Protein AF-Q6BJP0-F1 (afdb_monomer_lite)

Secondary structure (DSSP, 8-state):
--BTTB--HHHHHHHHHHHHHHHHHH-EEPP---SSS----EEEEEEEEEEEE--SSTT--EEEEEEEEEEE-TT-S-EEEEEEEEEEETTTTEEEEEEEEEEE----TTS---GGGEEEE-SHHHHHHHHHHHHT--TTSPPSSPPEEE--TT--SS--EEE--GGGHHHHHHHHHHHTT-S-TTS-HHHHHHHHHHHHHHHHSHHHHSTTEE-PPP---

Structure (mmCIF, N/CA/C/O backbone):
data_AF-Q6BJP0-F1
#
_entry.id   AF-Q6BJP0-F1
#
loop_
_atom_site.group_PDB
_atom_site.id
_atom_site.type_symbol
_atom_site.label_atom_id
_atom_site.label_alt_id
_atom_site.label_comp_id
_atom_site.label_asym_id
_atom_site.label_entity_id
_atom_site.label_seq_id
_atom_site.pdbx_PDB_ins_code
_atom_site.Cartn_x
_atom_site.Cartn_y
_atom_site.Cartn_z
_atom_site.occupancy
_atom_site.B_iso_or_equiv
_atom_site.auth_seq_id
_atom_site.auth_comp_id
_atom_site.auth_asym_id
_atom_site.auth_atom_id
_atom_site.pdbx_PDB_model_num
ATOM 1 N N . MET A 1 1 ? -9.049 -0.860 21.371 1.00 74.81 1 MET A N 1
ATOM 2 C CA . MET A 1 1 ? -8.438 -2.212 21.423 1.00 74.81 1 MET A CA 1
ATOM 3 C C . MET A 1 1 ? -8.846 -2.977 20.174 1.00 74.81 1 MET A C 1
ATOM 5 O O . MET A 1 1 ? -10.027 -2.928 19.834 1.00 74.81 1 MET A O 1
ATOM 9 N N . ILE A 1 2 ? -7.896 -3.596 19.471 1.00 80.62 2 ILE A N 1
ATOM 10 C CA . ILE A 1 2 ? -8.154 -4.284 18.193 1.00 80.62 2 ILE A CA 1
ATOM 11 C C . ILE A 1 2 ? -8.872 -5.610 18.466 1.00 80.62 2 ILE A C 1
ATOM 13 O O . ILE A 1 2 ? -8.434 -6.380 19.317 1.00 80.62 2 ILE A O 1
ATOM 17 N N . LYS A 1 3 ? -9.994 -5.857 17.784 1.00 79.19 3 LYS A N 1
ATOM 18 C CA . LYS A 1 3 ? -10.785 -7.092 17.913 1.00 79.19 3 LYS A CA 1
ATOM 19 C C . LYS A 1 3 ? -10.951 -7.734 16.545 1.00 79.19 3 LYS A C 1
ATOM 21 O O . LYS A 1 3 ? -11.222 -7.031 15.576 1.00 79.19 3 LYS A O 1
ATOM 26 N N . ASP A 1 4 ? -10.780 -9.052 16.476 1.00 82.75 4 ASP A N 1
ATOM 27 C CA . ASP A 1 4 ? -10.971 -9.860 15.263 1.00 82.75 4 ASP A CA 1
ATOM 28 C C . ASP A 1 4 ? -10.157 -9.384 14.043 1.00 82.75 4 ASP A C 1
ATOM 30 O O . ASP A 1 4 ? -10.620 -9.492 12.911 1.00 82.75 4 ASP A O 1
ATOM 34 N N . GLY A 1 5 ? -8.968 -8.807 14.262 1.00 83.75 5 GLY A N 1
ATOM 35 C CA . GLY A 1 5 ? -8.138 -8.241 13.188 1.00 83.75 5 GLY A CA 1
ATOM 36 C C . GLY A 1 5 ? -8.686 -6.945 12.570 1.00 83.75 5 GLY A C 1
ATOM 37 O O . GLY A 1 5 ? -8.227 -6.535 11.505 1.00 83.75 5 GLY A O 1
ATOM 38 N N . LYS A 1 6 ? -9.664 -6.292 13.211 1.00 90.56 6 LYS A N 1
ATOM 39 C CA . LYS A 1 6 ? -10.306 -5.064 12.718 1.00 90.56 6 LYS A CA 1
ATOM 40 C C . LYS A 1 6 ? -9.843 -3.839 13.487 1.00 90.56 6 LYS A C 1
ATOM 42 O O . LYS A 1 6 ? -9.939 -3.791 14.716 1.00 90.56 6 LYS A O 1
ATOM 47 N N . ILE A 1 7 ? -9.473 -2.801 12.751 1.00 93.94 7 ILE A N 1
ATOM 48 C CA . ILE A 1 7 ? -9.475 -1.427 13.258 1.00 93.94 7 ILE A CA 1
ATOM 49 C C . ILE A 1 7 ? -10.672 -0.696 12.659 1.00 93.94 7 ILE A C 1
ATOM 51 O O . ILE A 1 7 ? -11.177 -1.101 11.626 1.00 93.94 7 ILE A O 1
ATOM 55 N N . SER A 1 8 ? -11.154 0.359 13.306 1.00 93.88 8 SER A N 1
ATOM 56 C CA . SER A 1 8 ? -12.162 1.256 12.725 1.00 93.88 8 SER A CA 1
ATOM 57 C C . SER A 1 8 ? -11.507 2.381 11.919 1.00 93.88 8 SER A C 1
ATOM 59 O O . SER A 1 8 ? -10.369 2.754 12.200 1.00 93.88 8 SER A O 1
ATOM 61 N N . ASN A 1 9 ? -12.254 3.023 11.012 1.00 93.88 9 ASN A N 1
ATOM 62 C CA . ASN A 1 9 ? -11.801 4.248 10.332 1.00 93.88 9 ASN A CA 1
ATOM 63 C C . ASN A 1 9 ? -11.388 5.345 11.331 1.00 93.88 9 ASN A C 1
ATOM 65 O O . ASN A 1 9 ? -10.448 6.093 11.090 1.00 93.88 9 ASN A O 1
ATOM 69 N N . TYR A 1 10 ? -12.068 5.432 12.480 1.00 93.88 10 TYR A N 1
ATOM 70 C CA . TYR A 1 10 ? -11.683 6.355 13.548 1.00 93.88 10 TYR A CA 1
ATOM 71 C C . TYR A 1 10 ? -10.295 6.024 14.105 1.00 93.88 10 TYR A C 1
ATOM 73 O O . TYR A 1 10 ? -9.455 6.912 14.205 1.00 93.88 10 TYR A O 1
ATOM 81 N N . GLN A 1 11 ? -10.038 4.753 14.431 1.00 95.19 11 GLN A N 1
ATOM 82 C CA . GLN A 1 11 ? -8.729 4.309 14.916 1.00 95.19 11 GLN A CA 1
ATOM 83 C C . GLN A 1 11 ? -7.638 4.496 13.860 1.00 95.19 11 GLN A C 1
ATOM 85 O O . GLN A 1 11 ? -6.560 4.964 14.204 1.00 95.19 11 GLN A O 1
ATOM 90 N N . PHE A 1 12 ? -7.928 4.189 12.592 1.00 96.56 12 PHE A N 1
ATOM 91 C CA . PHE A 1 12 ? -7.023 4.462 11.478 1.00 96.56 12 PHE A CA 1
ATOM 92 C C . PHE A 1 12 ? -6.677 5.952 11.420 1.00 96.56 12 PHE A C 1
ATOM 94 O O . PHE A 1 12 ? -5.527 6.318 11.614 1.00 96.56 12 PHE A O 1
ATOM 101 N N . ASN A 1 13 ? -7.675 6.824 11.259 1.00 95.44 13 ASN A N 1
ATOM 102 C CA . ASN A 1 13 ? -7.470 8.270 11.141 1.00 95.44 13 ASN A CA 1
ATOM 103 C C . ASN A 1 13 ? -6.748 8.884 12.342 1.00 95.44 13 ASN A C 1
ATOM 105 O O . ASN A 1 13 ? -6.002 9.845 12.177 1.00 95.44 13 ASN A O 1
ATOM 109 N N . LYS A 1 14 ? -7.014 8.366 13.544 1.00 95.88 14 LYS A N 1
ATOM 110 C CA . LYS A 1 14 ? -6.426 8.863 14.786 1.00 95.88 14 LYS A CA 1
ATOM 111 C C . LYS A 1 14 ? -4.933 8.564 14.887 1.00 95.88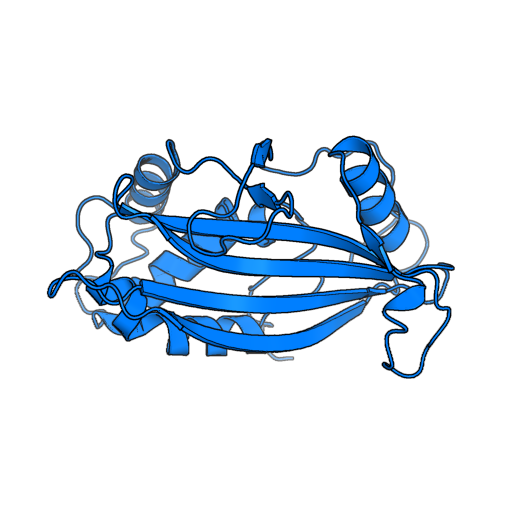 14 LYS A C 1
ATOM 113 O O . LYS A 1 14 ? -4.238 9.384 15.465 1.00 95.88 14 LYS A O 1
ATOM 118 N N . HIS A 1 15 ? -4.485 7.424 14.354 1.00 97.44 15 HIS A N 1
ATOM 119 C CA . HIS A 1 15 ? -3.123 6.907 14.557 1.00 97.44 15 HIS A CA 1
ATOM 120 C C . HIS A 1 15 ? -2.302 6.791 13.256 1.00 97.44 15 HIS A C 1
ATOM 122 O O . HIS A 1 15 ? -1.237 6.170 13.230 1.00 97.44 15 HIS A O 1
ATOM 128 N N . ILE A 1 16 ? -2.823 7.312 12.137 1.00 97.56 16 ILE A N 1
ATOM 129 C CA . ILE A 1 16 ? -2.169 7.207 10.824 1.00 97.56 16 ILE A CA 1
ATOM 130 C C . ILE A 1 16 ? -0.923 8.090 10.723 1.00 97.56 16 ILE A C 1
ATOM 132 O O . ILE A 1 16 ? -0.007 7.751 9.979 1.00 97.56 16 ILE A O 1
ATOM 136 N N . ASP A 1 17 ? -0.866 9.189 11.479 1.00 98.06 17 ASP A N 1
ATOM 137 C CA . ASP A 1 17 ? 0.276 10.106 11.460 1.00 98.06 17 ASP A CA 1
ATOM 138 C C . ASP A 1 17 ? 1.500 9.441 12.092 1.00 98.06 17 ASP A C 1
ATOM 140 O O . ASP A 1 17 ? 2.581 9.453 11.510 1.00 98.06 17 ASP A O 1
ATOM 144 N N . GLU A 1 18 ? 1.320 8.746 13.211 1.00 97.94 18 GLU A N 1
ATOM 145 C CA . GLU A 1 18 ? 2.395 8.029 13.895 1.00 97.94 18 GLU A CA 1
ATOM 146 C C . GLU A 1 18 ? 2.889 6.832 13.084 1.00 97.94 18 GLU A C 1
ATOM 148 O O . GLU A 1 18 ? 4.088 6.543 13.048 1.00 97.94 18 GLU A O 1
ATOM 153 N N . PHE A 1 19 ? 1.984 6.150 12.376 1.00 97.69 19 PHE A N 1
ATOM 154 C CA . PHE A 1 19 ? 2.399 5.140 11.410 1.00 97.69 19 PHE A CA 1
ATOM 155 C C . PHE A 1 19 ? 3.161 5.757 10.229 1.00 97.69 19 PHE A C 1
ATOM 157 O O . PHE A 1 19 ? 4.156 5.186 9.790 1.00 97.69 19 PHE A O 1
ATOM 164 N N . ASN A 1 20 ? 2.745 6.921 9.725 1.00 98.00 20 ASN A N 1
ATOM 165 C CA . ASN A 1 20 ? 3.442 7.604 8.637 1.00 98.00 20 ASN A CA 1
ATOM 166 C C . ASN A 1 20 ? 4.841 8.066 9.050 1.00 98.00 20 ASN A C 1
ATOM 168 O O . ASN A 1 20 ? 5.788 7.891 8.295 1.00 98.00 20 ASN A O 1
ATOM 172 N N . GLU A 1 21 ? 5.015 8.592 10.259 1.00 97.12 21 GLU A N 1
ATOM 173 C CA . GLU A 1 21 ? 6.344 8.921 10.781 1.00 97.12 21 GLU A CA 1
ATOM 174 C C . GLU A 1 21 ? 7.250 7.683 10.835 1.00 97.12 21 GLU A C 1
ATOM 176 O O . GLU A 1 21 ? 8.403 7.724 10.393 1.00 97.12 21 GLU A O 1
ATOM 181 N N . LEU A 1 22 ? 6.719 6.553 11.317 1.00 96.06 22 LEU A N 1
ATOM 182 C CA . LEU A 1 22 ? 7.434 5.278 11.324 1.00 96.06 22 LEU A CA 1
ATOM 183 C C . LEU A 1 22 ? 7.783 4.812 9.903 1.00 96.06 22 LEU A C 1
ATOM 185 O O . LEU A 1 22 ? 8.893 4.322 9.678 1.00 96.06 22 LEU A O 1
ATOM 189 N N . LEU A 1 23 ? 6.845 4.966 8.966 1.00 95.75 23 LEU A N 1
ATOM 190 C CA . LEU A 1 23 ? 7.004 4.635 7.557 1.00 95.75 23 LEU A CA 1
ATOM 191 C C . LEU A 1 23 ? 8.170 5.421 6.960 1.00 95.75 23 LEU A C 1
ATOM 193 O O . LEU A 1 23 ? 9.137 4.824 6.502 1.00 95.75 23 LEU A O 1
ATOM 197 N N . LEU A 1 24 ? 8.104 6.750 7.015 1.00 95.69 24 LEU A N 1
ATOM 198 C CA . LEU A 1 24 ? 9.100 7.639 6.419 1.00 95.69 24 LEU A CA 1
ATOM 199 C C . LEU A 1 24 ? 10.496 7.419 7.004 1.00 95.69 24 LEU A C 1
ATOM 201 O O . LEU A 1 24 ? 11.489 7.511 6.289 1.00 95.69 24 LEU A O 1
ATOM 205 N N . ARG A 1 25 ? 10.579 7.097 8.299 1.00 94.94 25 ARG A N 1
ATOM 206 C CA . ARG A 1 25 ? 11.854 6.851 8.976 1.00 94.94 25 ARG A CA 1
ATOM 207 C C . ARG A 1 25 ? 12.515 5.531 8.575 1.00 94.94 25 ARG A C 1
ATOM 209 O O . ARG A 1 25 ? 13.739 5.439 8.625 1.00 94.94 25 ARG A O 1
ATOM 216 N N . ASN A 1 26 ? 11.730 4.502 8.261 1.00 94.7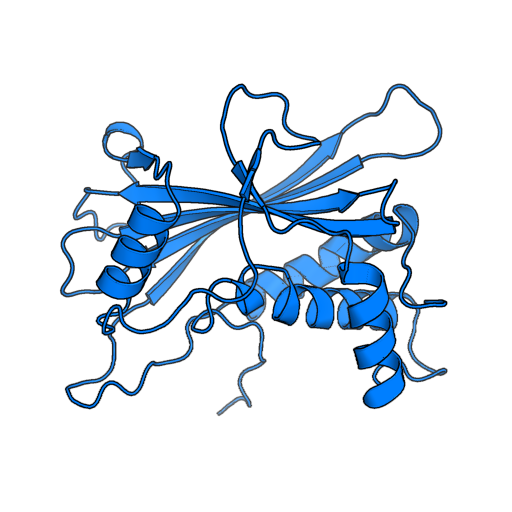5 26 ASN A N 1
ATOM 217 C CA . ASN A 1 26 ? 12.246 3.142 8.080 1.00 94.75 26 ASN A CA 1
ATOM 218 C C . ASN A 1 26 ? 12.137 2.611 6.649 1.00 94.75 26 ASN A C 1
ATOM 220 O O . ASN A 1 26 ? 12.706 1.555 6.370 1.00 94.75 26 ASN A O 1
ATOM 224 N N . LEU A 1 27 ? 11.421 3.306 5.760 1.00 94.31 27 LEU A N 1
ATOM 225 C CA . LEU A 1 27 ? 11.253 2.895 4.372 1.00 94.31 27 LEU A CA 1
ATOM 226 C C . LEU A 1 27 ? 12.596 2.903 3.645 1.00 94.31 27 LEU A C 1
ATOM 228 O O . LEU A 1 27 ? 13.251 3.936 3.529 1.00 94.31 27 LEU A O 1
ATOM 232 N N . ARG A 1 28 ? 13.004 1.734 3.155 1.00 92.06 28 ARG A N 1
ATOM 233 C CA . ARG A 1 28 ? 14.297 1.548 2.491 1.00 92.06 28 ARG A CA 1
ATOM 234 C C . ARG A 1 28 ? 14.289 0.374 1.527 1.00 92.06 28 ARG A C 1
ATOM 236 O O . ARG A 1 28 ? 13.432 -0.506 1.622 1.00 92.06 28 ARG A O 1
ATOM 243 N N . LEU A 1 29 ? 15.311 0.317 0.678 1.00 89.62 29 LEU A N 1
ATOM 244 C CA . LEU A 1 29 ? 15.649 -0.896 -0.058 1.00 89.62 29 LEU A CA 1
ATOM 245 C C . LEU A 1 29 ? 16.483 -1.845 0.806 1.00 89.62 29 LEU A C 1
ATOM 247 O O . LEU A 1 29 ? 17.414 -1.437 1.500 1.00 89.62 29 LEU A O 1
ATOM 251 N N . ILE A 1 30 ? 16.150 -3.130 0.752 1.00 85.06 30 ILE A N 1
ATOM 252 C CA . ILE A 1 30 ? 17.002 -4.212 1.228 1.00 85.06 30 ILE A CA 1
ATOM 253 C C . ILE A 1 30 ? 18.078 -4.430 0.160 1.00 85.06 30 ILE A C 1
ATOM 255 O O . ILE A 1 30 ? 17.728 -4.682 -0.999 1.00 85.06 30 ILE A O 1
ATOM 259 N N . PRO A 1 31 ? 19.372 -4.379 0.524 1.00 73.12 31 PRO A N 1
ATOM 260 C CA . PRO A 1 31 ? 20.448 -4.702 -0.397 1.00 73.12 31 PRO A CA 1
ATOM 261 C C . PRO A 1 31 ? 20.230 -6.099 -0.972 1.00 73.12 31 PRO A C 1
ATOM 263 O O . PRO A 1 31 ? 20.233 -7.096 -0.246 1.00 73.12 31 PRO A O 1
ATOM 266 N N . SER A 1 32 ? 20.027 -6.177 -2.284 1.00 65.81 32 SER A N 1
ATOM 267 C CA . SER A 1 32 ? 19.996 -7.464 -2.966 1.00 65.81 32 SER A CA 1
ATOM 268 C C . SER A 1 32 ? 21.439 -7.918 -3.152 1.00 65.81 32 SER A C 1
ATOM 270 O O . SER A 1 32 ? 22.208 -7.287 -3.880 1.00 65.81 32 SER A O 1
ATOM 272 N N . TYR A 1 33 ? 21.823 -9.004 -2.476 1.00 53.97 33 TYR A N 1
ATOM 273 C CA . TYR A 1 33 ? 23.094 -9.692 -2.708 1.00 53.97 33 TYR A CA 1
ATOM 274 C C . TYR A 1 33 ? 23.024 -10.418 -4.057 1.00 53.97 33 TYR A C 1
ATOM 276 O O . TYR A 1 33 ? 22.913 -11.643 -4.123 1.00 53.97 33 TYR A O 1
ATOM 284 N N . SER A 1 34 ? 23.032 -9.661 -5.155 1.00 51.78 34 SER A N 1
ATOM 285 C CA . SER A 1 34 ? 23.278 -10.247 -6.466 1.00 51.78 34 SER A CA 1
ATOM 286 C C . SER A 1 34 ? 24.687 -10.859 -6.454 1.00 51.78 34 SER A C 1
ATOM 288 O O . SER A 1 34 ? 25.605 -10.337 -5.815 1.00 51.78 34 SER A O 1
ATOM 290 N N . LYS A 1 35 ? 24.873 -11.988 -7.144 1.00 49.56 35 LYS A N 1
ATOM 291 C CA . LYS A 1 35 ? 26.153 -12.722 -7.190 1.00 49.56 35 LYS A CA 1
ATOM 292 C C . LYS A 1 35 ? 27.295 -11.929 -7.850 1.00 49.56 35 LYS A C 1
ATOM 294 O O . LYS A 1 35 ? 28.428 -12.402 -7.853 1.00 49.56 35 LYS A O 1
ATOM 299 N N . SER A 1 36 ? 27.024 -10.748 -8.402 1.00 50.66 36 SER A N 1
ATOM 300 C CA . SER A 1 36 ? 27.968 -9.951 -9.183 1.00 50.66 36 SER A CA 1
ATOM 301 C C . SER A 1 36 ? 27.856 -8.469 -8.821 1.00 50.66 36 SER A C 1
ATOM 303 O O . SER A 1 36 ? 27.243 -7.694 -9.546 1.00 50.66 36 SER A O 1
ATOM 305 N N . GLY A 1 37 ? 28.454 -8.077 -7.695 1.00 52.53 37 GLY A N 1
ATOM 306 C CA . GLY A 1 37 ? 28.469 -6.685 -7.237 1.00 52.53 37 GLY A CA 1
ATOM 307 C C . GLY A 1 37 ? 27.163 -6.281 -6.549 1.00 52.53 37 GLY A C 1
ATOM 308 O O . GLY A 1 37 ? 26.068 -6.641 -6.982 1.00 52.53 37 GLY A O 1
ATOM 309 N N . GLY A 1 38 ? 27.283 -5.578 -5.421 1.00 57.94 38 GLY A N 1
ATOM 310 C CA . GLY A 1 38 ? 26.123 -5.081 -4.686 1.00 57.94 38 GLY A CA 1
ATOM 311 C C . GLY A 1 38 ? 25.260 -4.193 -5.580 1.00 57.94 38 GLY A C 1
ATOM 312 O O . GLY A 1 38 ? 25.794 -3.352 -6.299 1.00 57.94 38 GLY A O 1
ATOM 313 N N . SER A 1 39 ? 23.943 -4.401 -5.532 1.00 67.19 39 SER A N 1
ATOM 314 C CA . SER A 1 39 ? 22.972 -3.491 -6.141 1.00 67.19 39 SER A CA 1
ATOM 315 C C . SER A 1 39 ? 23.202 -2.086 -5.584 1.00 67.19 39 SER A C 1
ATOM 317 O O . SER A 1 39 ? 23.088 -1.876 -4.378 1.00 67.19 39 SER A O 1
ATOM 319 N N . ASP A 1 40 ? 23.498 -1.139 -6.466 1.00 80.94 40 ASP A N 1
ATOM 320 C CA . ASP A 1 40 ? 23.626 0.291 -6.181 1.00 80.94 40 ASP A CA 1
ATOM 321 C C . ASP A 1 40 ? 22.272 1.014 -6.202 1.00 80.94 40 ASP A C 1
ATOM 323 O O . ASP A 1 40 ? 22.216 2.245 -6.227 1.00 80.94 40 ASP A O 1
ATOM 327 N N . ALA A 1 41 ? 21.183 0.242 -6.219 1.00 85.81 41 ALA A N 1
ATOM 328 C CA . ALA A 1 41 ? 19.844 0.780 -6.185 1.00 85.81 41 ALA A CA 1
ATOM 329 C C . ALA A 1 41 ? 19.580 1.543 -4.879 1.00 85.81 41 ALA A C 1
ATOM 331 O O . ALA A 1 41 ? 19.836 1.042 -3.781 1.00 85.81 41 ALA A O 1
ATOM 332 N N . ASN A 1 42 ? 19.008 2.733 -5.019 1.00 88.94 42 ASN A N 1
ATOM 333 C CA . ASN A 1 42 ? 18.609 3.624 -3.942 1.00 88.94 42 ASN A CA 1
ATOM 334 C C . ASN A 1 42 ? 17.098 3.864 -3.976 1.00 88.94 42 ASN A C 1
ATOM 336 O O . ASN A 1 42 ? 16.450 3.750 -5.020 1.00 88.94 42 ASN A O 1
ATOM 340 N N . LEU A 1 43 ? 16.545 4.184 -2.806 1.00 92.00 43 LEU A N 1
ATOM 341 C CA . LEU A 1 43 ? 15.158 4.597 -2.634 1.00 92.00 43 LEU A CA 1
ATOM 342 C C . LEU A 1 43 ? 15.143 5.960 -1.973 1.00 92.00 43 LEU A C 1
ATOM 344 O O . LEU A 1 43 ? 15.596 6.102 -0.839 1.00 92.00 43 LEU A O 1
ATOM 348 N N . ASP A 1 44 ? 14.554 6.918 -2.677 1.00 92.25 44 ASP A N 1
ATOM 349 C CA . ASP A 1 44 ? 14.370 8.279 -2.202 1.00 92.25 44 ASP A CA 1
ATOM 350 C C . ASP A 1 44 ? 12.884 8.565 -2.006 1.00 92.25 44 ASP A C 1
ATOM 352 O O . ASP A 1 44 ? 12.048 8.234 -2.852 1.00 92.25 44 ASP A O 1
ATOM 356 N N . ILE A 1 45 ? 12.540 9.207 -0.891 1.00 94.62 45 ILE A N 1
ATOM 357 C CA . ILE A 1 45 ? 11.196 9.739 -0.665 1.00 94.62 45 ILE A CA 1
ATOM 358 C C . ILE A 1 45 ? 11.169 11.158 -1.223 1.00 94.62 45 ILE A C 1
ATOM 360 O O . ILE A 1 45 ? 11.826 12.052 -0.697 1.00 94.62 45 ILE A O 1
ATOM 364 N N . ILE A 1 46 ? 10.402 11.360 -2.290 1.00 93.94 46 ILE A N 1
ATOM 365 C CA . ILE A 1 46 ? 10.344 12.632 -3.017 1.00 93.94 46 ILE A CA 1
ATOM 366 C C . ILE A 1 46 ? 9.308 13.565 -2.399 1.00 93.94 46 ILE A C 1
ATOM 368 O O . ILE A 1 46 ? 9.536 14.762 -2.246 1.00 93.94 46 ILE A O 1
ATOM 372 N N . ASN A 1 47 ? 8.140 13.017 -2.068 1.00 95.31 47 ASN A N 1
ATOM 373 C CA . ASN A 1 47 ? 7.038 13.777 -1.500 1.00 95.31 47 ASN A CA 1
ATOM 374 C C . ASN A 1 47 ? 6.215 12.887 -0.567 1.00 95.31 47 ASN A C 1
ATOM 376 O O . ASN A 1 47 ? 6.055 11.693 -0.816 1.00 95.31 47 ASN A O 1
ATOM 380 N N . ASN A 1 48 ? 5.655 13.481 0.478 1.00 97.62 48 ASN A N 1
ATOM 381 C CA . ASN A 1 48 ? 4.684 12.855 1.359 1.00 97.62 48 ASN A CA 1
ATOM 382 C C . ASN A 1 48 ? 3.708 13.925 1.844 1.00 97.62 48 ASN A C 1
ATOM 384 O O . ASN A 1 48 ? 4.123 14.970 2.343 1.00 97.62 48 ASN A O 1
ATOM 388 N N . TYR A 1 49 ? 2.413 13.665 1.707 1.00 97.81 49 TYR A N 1
ATOM 389 C CA . TYR A 1 49 ? 1.397 14.532 2.282 1.00 97.81 49 TYR A CA 1
ATOM 390 C C . TYR A 1 49 ? 0.175 13.747 2.741 1.00 97.81 49 TYR A C 1
ATOM 392 O O . TYR A 1 49 ? -0.178 12.698 2.200 1.00 97.81 49 TYR A O 1
ATOM 400 N N . LYS A 1 50 ? -0.513 14.314 3.728 1.00 97.62 50 LYS A N 1
ATOM 401 C CA . LYS A 1 50 ? -1.813 13.858 4.210 1.00 97.62 50 LYS A CA 1
ATOM 402 C C . LYS A 1 50 ? -2.905 14.723 3.603 1.00 97.62 50 LYS A C 1
ATOM 404 O O . LYS A 1 50 ? -2.795 15.949 3.594 1.00 97.62 50 LYS A O 1
ATOM 409 N N . LYS A 1 51 ? -3.981 14.098 3.134 1.00 96.50 51 LYS A N 1
ATOM 410 C CA . LYS A 1 51 ? -5.189 14.801 2.712 1.00 96.50 51 LYS A CA 1
ATOM 411 C C . LYS A 1 51 ? -6.399 14.275 3.452 1.00 96.50 51 LYS A C 1
ATOM 413 O O . LYS A 1 51 ? -6.637 13.074 3.556 1.00 96.50 51 LYS A O 1
ATOM 418 N N . GLU A 1 52 ? -7.186 15.225 3.918 1.00 94.56 52 GLU A N 1
ATOM 419 C CA . GLU A 1 52 ? -8.446 14.990 4.590 1.00 94.56 52 GLU A CA 1
ATOM 420 C C . GLU A 1 52 ? -9.585 15.388 3.655 1.00 94.56 52 GLU A C 1
ATOM 422 O O . GLU A 1 52 ? -9.592 16.473 3.073 1.00 94.56 52 GLU A O 1
ATOM 427 N N . LEU A 1 53 ? -10.541 14.486 3.487 1.00 91.69 53 LEU A N 1
ATOM 428 C CA . LEU A 1 53 ? -11.706 14.667 2.642 1.00 91.69 53 LEU A CA 1
ATOM 429 C C . LEU A 1 53 ? -12.916 14.909 3.539 1.00 91.69 53 LEU A C 1
ATOM 431 O O . LEU A 1 53 ? -13.297 14.064 4.359 1.00 91.69 53 LEU A O 1
ATOM 435 N N . ASN A 1 54 ? -13.525 16.079 3.367 1.00 80.00 54 ASN A N 1
ATOM 436 C CA . ASN A 1 54 ? -14.778 16.411 4.023 1.00 80.00 54 ASN A CA 1
ATOM 437 C C . ASN A 1 54 ? -15.900 15.630 3.341 1.00 80.00 54 ASN A C 1
ATOM 439 O O . ASN A 1 54 ? -16.363 15.981 2.259 1.00 80.00 54 ASN A O 1
ATOM 443 N N . SER A 1 55 ? -16.312 14.542 3.982 1.00 66.00 55 SER A N 1
ATOM 444 C CA . SER A 1 55 ? -17.541 13.846 3.630 1.00 66.00 55 SER A CA 1
ATOM 445 C C . SER A 1 55 ? -18.742 14.705 4.040 1.00 66.00 55 SER A C 1
ATOM 447 O O . SER A 1 55 ? -18.818 15.164 5.179 1.00 66.00 55 SER A O 1
ATOM 449 N N . ASN A 1 56 ? -19.714 14.877 3.139 1.00 60.59 56 ASN A N 1
ATOM 450 C CA . ASN A 1 56 ? -21.000 15.514 3.455 1.00 60.59 56 ASN A CA 1
ATOM 451 C C . ASN A 1 56 ? -21.837 14.701 4.463 1.00 60.59 56 ASN A C 1
ATOM 453 O O . ASN A 1 56 ? -22.862 15.180 4.948 1.00 60.59 56 ASN A O 1
ATOM 457 N N . THR A 1 57 ? -21.426 13.474 4.796 1.00 57.72 57 THR A N 1
ATOM 458 C CA . THR A 1 57 ? -22.053 12.690 5.859 1.00 57.72 57 THR A CA 1
ATOM 459 C C . THR A 1 57 ? -21.317 12.922 7.178 1.00 57.72 57 THR A C 1
ATOM 461 O O . THR A 1 57 ? -20.106 12.741 7.282 1.00 57.72 57 THR A O 1
ATOM 464 N N . LYS A 1 58 ? -22.074 13.312 8.214 1.00 55.19 58 LYS A N 1
ATOM 465 C CA . LYS A 1 58 ? -21.588 13.700 9.554 1.00 55.19 58 LYS A CA 1
ATOM 466 C C . LYS A 1 58 ? -20.685 12.674 10.266 1.00 55.19 58 LYS A C 1
ATOM 468 O O . LYS A 1 58 ? -20.125 13.016 11.301 1.00 55.19 58 LYS A O 1
ATOM 473 N N . ASN A 1 59 ? -20.539 11.448 9.756 1.00 55.03 59 ASN A N 1
ATOM 474 C CA . ASN A 1 59 ? -20.068 10.319 10.562 1.00 55.03 59 ASN A CA 1
ATOM 475 C C . ASN A 1 59 ? -18.747 9.665 10.141 1.00 55.03 59 ASN A C 1
ATOM 477 O O . ASN A 1 59 ? -18.304 8.764 10.848 1.00 55.03 59 ASN A O 1
ATOM 481 N N . SER A 1 60 ? -18.048 10.121 9.099 1.00 69.94 60 SER A N 1
ATOM 482 C CA . SER A 1 60 ? -16.662 9.670 8.905 1.00 69.94 60 SER A CA 1
ATOM 483 C C . SER A 1 60 ? -15.868 10.572 7.970 1.00 69.94 60 SER A C 1
ATOM 485 O O . SER A 1 60 ? -15.938 10.477 6.748 1.00 69.94 60 SER A O 1
ATOM 487 N N . LYS A 1 61 ? -15.030 11.423 8.568 1.00 88.75 61 LYS A N 1
ATOM 488 C CA . LYS A 1 61 ? -13.915 12.058 7.863 1.00 88.75 61 LYS A CA 1
ATOM 489 C C . LYS A 1 61 ? -13.088 10.965 7.178 1.00 88.75 61 LYS A C 1
ATOM 491 O O . LYS A 1 61 ? -12.748 9.958 7.811 1.00 88.75 61 LYS A O 1
ATOM 496 N N . LYS A 1 62 ? -12.804 11.138 5.891 1.00 92.44 62 LYS A N 1
ATOM 497 C CA . LYS A 1 62 ? -11.932 10.235 5.138 1.00 92.44 62 LYS A CA 1
ATOM 498 C C . LYS A 1 62 ? -10.553 10.858 5.035 1.00 92.44 62 LYS A C 1
ATOM 500 O O . LYS A 1 62 ? -10.439 12.057 4.807 1.00 92.44 62 LYS A O 1
ATOM 505 N N . THR A 1 63 ? -9.524 10.045 5.203 1.00 95.06 63 THR A N 1
ATOM 506 C CA . THR A 1 63 ? -8.133 10.489 5.145 1.00 95.06 63 THR A CA 1
ATOM 507 C C . THR A 1 63 ? -7.373 9.562 4.224 1.00 95.06 63 THR A C 1
ATOM 509 O O . THR A 1 63 ? -7.590 8.349 4.251 1.00 95.06 63 THR A O 1
ATOM 512 N N . TYR A 1 64 ? -6.464 10.129 3.443 1.00 97.19 64 TYR A N 1
ATOM 513 C CA . TYR A 1 64 ? -5.405 9.355 2.826 1.00 97.19 64 TYR A CA 1
ATOM 514 C C . TYR A 1 64 ? -4.058 10.040 3.007 1.00 97.19 64 TYR A C 1
ATOM 516 O O . TYR A 1 64 ? -3.968 11.265 3.114 1.00 97.19 64 TYR A O 1
ATOM 524 N N . ILE A 1 65 ? -3.012 9.231 3.019 1.00 98.25 65 ILE A N 1
ATOM 525 C CA . ILE A 1 65 ? -1.634 9.684 2.860 1.00 98.25 65 ILE A CA 1
ATOM 526 C C . ILE A 1 65 ? -1.214 9.340 1.449 1.00 98.25 65 ILE A C 1
ATOM 528 O O . ILE A 1 65 ? -1.499 8.231 1.014 1.00 98.25 65 ILE A O 1
ATOM 532 N N . LEU A 1 66 ? -0.570 10.265 0.745 1.00 97.81 66 LEU A N 1
ATOM 533 C CA . LEU A 1 66 ? 0.096 9.988 -0.520 1.00 97.81 66 LEU A CA 1
ATOM 534 C C . LEU A 1 66 ? 1.592 10.186 -0.344 1.00 97.81 66 LEU A C 1
ATOM 536 O O . LEU A 1 66 ? 2.035 11.237 0.119 1.00 97.81 66 LEU A O 1
ATOM 540 N N . THR A 1 67 ? 2.352 9.187 -0.769 1.00 98.06 67 THR A N 1
ATOM 541 C CA . THR A 1 67 ? 3.809 9.223 -0.792 1.00 98.06 67 THR A CA 1
ATOM 542 C C . THR A 1 67 ? 4.288 8.930 -2.203 1.00 98.06 67 THR A C 1
ATOM 544 O O . THR A 1 67 ? 3.849 7.958 -2.817 1.00 98.06 67 THR A O 1
ATOM 547 N N . ARG A 1 68 ? 5.207 9.757 -2.701 1.00 96.69 68 ARG A N 1
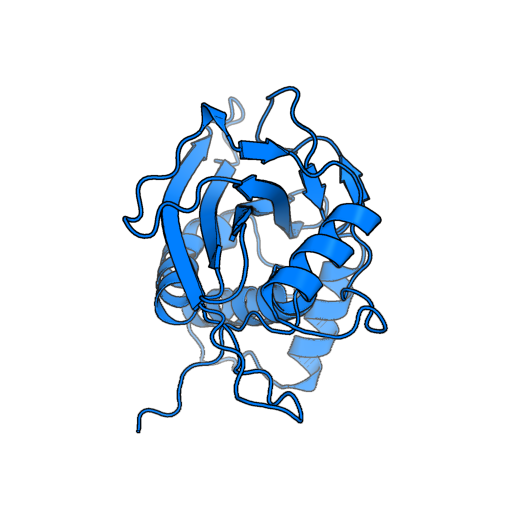ATOM 548 C CA . ARG A 1 68 ? 5.967 9.494 -3.922 1.00 96.69 68 ARG A CA 1
ATOM 549 C C . ARG A 1 68 ? 7.363 9.041 -3.539 1.00 96.69 68 ARG A C 1
ATOM 551 O O . ARG A 1 68 ? 8.076 9.772 -2.849 1.00 96.69 68 ARG A O 1
ATOM 558 N N . ILE A 1 69 ? 7.757 7.873 -4.027 1.00 95.19 69 ILE A N 1
ATOM 559 C CA . ILE A 1 69 ? 9.129 7.375 -3.932 1.00 95.19 69 ILE A CA 1
ATOM 560 C C . ILE A 1 69 ? 9.758 7.255 -5.315 1.00 95.19 69 ILE A C 1
ATOM 562 O O . ILE A 1 69 ? 9.059 7.087 -6.313 1.00 95.19 69 ILE A O 1
ATOM 566 N N . CYS A 1 70 ? 11.081 7.327 -5.352 1.00 92.75 70 CYS A N 1
ATOM 567 C CA . CYS A 1 70 ? 11.900 7.096 -6.528 1.00 92.75 70 CYS A CA 1
ATOM 568 C C . CYS A 1 70 ? 12.836 5.925 -6.245 1.00 92.75 70 CYS A C 1
ATOM 570 O O . CYS A 1 70 ? 13.580 5.955 -5.267 1.00 92.75 70 CYS A O 1
ATOM 572 N N . LEU A 1 71 ? 12.791 4.903 -7.095 1.00 91.56 71 LEU A N 1
ATOM 573 C CA . LEU A 1 71 ? 13.781 3.836 -7.125 1.00 91.56 71 LEU A CA 1
ATOM 574 C C . LEU A 1 71 ? 14.747 4.123 -8.273 1.00 91.56 71 LEU A C 1
ATOM 576 O O . LEU A 1 71 ? 14.339 4.171 -9.435 1.00 91.56 71 LEU A O 1
ATOM 580 N N . SER A 1 72 ? 16.017 4.318 -7.953 1.00 87.69 72 SER A N 1
ATOM 581 C CA . SER A 1 72 ? 17.067 4.642 -8.921 1.00 87.69 72 SER A CA 1
ATOM 582 C C . SER A 1 72 ? 18.249 3.692 -8.758 1.00 87.69 72 SER A C 1
ATOM 584 O O . SER A 1 72 ? 18.409 3.104 -7.699 1.00 87.69 72 SER A O 1
ATOM 586 N N . GLY A 1 73 ? 19.073 3.528 -9.791 1.00 80.44 73 GLY A N 1
ATOM 587 C CA . GLY A 1 73 ? 20.340 2.792 -9.724 1.00 80.44 73 GLY A CA 1
ATOM 588 C C . GLY A 1 73 ? 21.360 3.466 -10.635 1.00 80.44 73 GLY A C 1
ATOM 589 O O . GLY A 1 73 ? 21.001 3.926 -11.721 1.00 80.44 73 GLY A O 1
ATOM 590 N N . SER A 1 74 ? 22.620 3.568 -10.209 1.00 72.44 74 SER A N 1
ATOM 591 C CA . SER A 1 74 ? 23.646 4.372 -10.903 1.00 72.44 74 SER A CA 1
ATOM 592 C C . SER A 1 74 ? 23.953 3.871 -12.317 1.00 72.44 74 SER A C 1
ATOM 594 O O . SER A 1 74 ? 24.418 4.647 -13.153 1.00 72.44 74 SER A O 1
ATOM 596 N N . TYR A 1 75 ? 23.688 2.597 -12.610 1.00 67.88 75 TYR A N 1
ATOM 597 C CA . TYR A 1 75 ? 23.946 2.000 -13.926 1.00 67.88 75 TYR A CA 1
ATOM 598 C C . TYR A 1 75 ? 22.754 2.025 -14.885 1.00 67.88 75 TYR A C 1
ATOM 600 O O . TYR A 1 75 ? 22.876 1.548 -16.016 1.00 67.88 75 TYR A O 1
ATOM 608 N N . LEU A 1 76 ? 21.607 2.566 -14.473 1.00 67.69 76 LEU A N 1
ATOM 609 C CA . LEU A 1 76 ? 20.382 2.467 -15.255 1.00 67.69 76 LEU A CA 1
ATOM 610 C C . LEU A 1 76 ? 19.964 3.812 -15.843 1.00 67.69 76 LEU A C 1
ATOM 612 O O . LEU A 1 76 ? 20.119 4.854 -15.213 1.00 67.69 76 LEU A O 1
ATOM 616 N N . PRO A 1 77 ? 19.436 3.815 -17.079 1.00 71.69 77 PRO A N 1
ATOM 617 C CA . PRO A 1 77 ? 19.089 5.055 -17.762 1.00 71.69 77 PRO A CA 1
ATOM 618 C C . PRO A 1 77 ? 17.849 5.747 -17.187 1.00 71.69 77 PRO A C 1
ATOM 620 O O . PRO A 1 77 ? 17.641 6.914 -17.504 1.00 71.69 77 PRO A O 1
ATOM 623 N N . ASN A 1 78 ? 17.041 5.035 -16.398 1.00 78.81 78 ASN A N 1
ATOM 624 C CA . ASN A 1 78 ? 15.724 5.471 -15.947 1.00 78.81 78 ASN A CA 1
ATOM 625 C C . ASN A 1 78 ? 15.543 5.134 -14.465 1.00 78.81 78 ASN A C 1
ATOM 627 O O . ASN A 1 78 ? 16.098 4.138 -13.991 1.00 78.81 78 ASN A O 1
ATOM 631 N N . CYS A 1 79 ? 14.712 5.905 -13.771 1.00 89.44 79 CYS A N 1
ATOM 632 C CA . CYS A 1 79 ? 14.227 5.562 -12.439 1.00 89.44 79 CYS A CA 1
ATOM 633 C C . CYS A 1 79 ? 12.742 5.171 -12.473 1.00 89.44 79 CYS A C 1
ATOM 635 O O . CYS A 1 79 ? 12.000 5.500 -13.406 1.00 89.44 79 CYS A O 1
ATOM 637 N N . LEU A 1 80 ? 12.325 4.415 -11.459 1.00 91.88 80 LEU A N 1
ATOM 638 C CA . LEU A 1 80 ? 10.942 4.007 -11.253 1.00 91.88 80 LEU A CA 1
ATOM 639 C C . LEU A 1 80 ? 10.335 4.877 -10.156 1.00 91.88 80 LEU A C 1
ATOM 641 O O . LEU A 1 80 ? 10.692 4.760 -8.983 1.00 91.88 80 LEU A O 1
ATOM 645 N N . LEU A 1 81 ? 9.406 5.742 -10.542 1.00 94.38 81 LEU A N 1
ATOM 646 C CA . LEU A 1 81 ? 8.612 6.533 -9.613 1.00 94.38 81 LEU A CA 1
ATOM 647 C C . LEU A 1 81 ? 7.385 5.732 -9.194 1.00 94.38 81 LEU A C 1
ATOM 649 O O . LEU A 1 81 ? 6.704 5.151 -10.039 1.00 94.38 81 LEU A O 1
ATOM 653 N N . ILE A 1 82 ? 7.082 5.723 -7.900 1.00 95.69 82 ILE A N 1
ATOM 654 C CA . ILE A 1 82 ? 5.888 5.077 -7.355 1.00 95.69 82 ILE A CA 1
ATOM 655 C C . ILE A 1 82 ? 5.141 6.094 -6.501 1.00 95.69 82 ILE A C 1
ATOM 657 O O . ILE A 1 82 ? 5.624 6.503 -5.445 1.00 95.69 82 ILE A O 1
ATOM 661 N N . ASP A 1 83 ? 3.947 6.466 -6.954 1.00 96.50 83 ASP A N 1
ATOM 662 C CA . ASP A 1 83 ? 2.948 7.132 -6.124 1.00 96.50 83 ASP A CA 1
ATOM 663 C C . ASP A 1 83 ? 2.139 6.064 -5.422 1.00 96.50 83 ASP A C 1
ATOM 665 O O . ASP A 1 83 ? 1.520 5.249 -6.096 1.00 96.50 83 ASP A O 1
ATOM 669 N N . PHE A 1 84 ? 2.070 6.081 -4.099 1.00 97.56 84 PHE A N 1
ATOM 670 C CA . PHE A 1 84 ? 1.163 5.202 -3.376 1.00 97.56 84 PHE A CA 1
ATOM 671 C C . PHE A 1 84 ? 0.352 5.959 -2.346 1.00 97.56 84 PHE A C 1
ATOM 673 O O . PHE A 1 84 ? 0.812 6.939 -1.757 1.00 97.56 84 PHE A O 1
ATOM 680 N N . THR A 1 85 ? -0.863 5.476 -2.123 1.00 97.94 85 THR A N 1
ATOM 681 C CA . THR A 1 85 ? -1.753 5.981 -1.095 1.00 97.94 85 THR A CA 1
ATOM 682 C C . THR A 1 85 ? -1.968 4.954 -0.000 1.00 97.94 85 THR A C 1
ATOM 684 O O . THR A 1 85 ? -2.027 3.752 -0.248 1.00 97.94 85 THR A O 1
ATOM 687 N N . LEU A 1 86 ? -2.109 5.444 1.228 1.00 98.00 86 LEU A N 1
ATOM 688 C CA . LEU A 1 86 ? -2.588 4.677 2.371 1.00 98.00 86 LEU A CA 1
ATOM 689 C C . LEU A 1 86 ? -3.925 5.273 2.787 1.00 98.00 86 LEU A C 1
ATOM 691 O O . LEU A 1 86 ? -4.015 6.467 3.071 1.00 98.00 86 LEU A O 1
ATOM 695 N N . SER A 1 87 ? -4.968 4.458 2.797 1.00 97.12 87 SER A N 1
ATOM 696 C CA . SER A 1 87 ? -6.331 4.889 3.117 1.00 97.12 87 SER A CA 1
ATOM 697 C C . SER A 1 87 ? -7.111 3.744 3.754 1.00 97.12 87 SER A C 1
ATOM 699 O O . SER A 1 87 ? -6.543 2.687 4.022 1.00 97.12 87 SER A O 1
ATOM 701 N N . TYR A 1 88 ? -8.390 3.962 4.054 1.00 96.69 88 TYR A N 1
ATOM 702 C CA . TYR A 1 88 ? -9.206 3.002 4.789 1.00 96.69 88 TYR A CA 1
ATOM 703 C C . TYR A 1 88 ? -10.525 2.705 4.072 1.00 96.69 88 TYR A C 1
ATOM 705 O O . TYR A 1 88 ? -11.327 3.610 3.793 1.00 96.69 88 TYR A O 1
ATOM 713 N N . ASP A 1 89 ? -10.757 1.416 3.843 1.00 94.62 89 ASP A N 1
ATOM 714 C CA . ASP A 1 89 ? -11.966 0.882 3.236 1.00 94.62 89 ASP A CA 1
ATOM 715 C C . ASP A 1 89 ? -12.989 0.532 4.328 1.00 94.62 89 ASP A C 1
ATOM 717 O O . ASP A 1 89 ? -12.755 -0.333 5.175 1.00 94.62 89 ASP A O 1
ATOM 721 N N . ASP A 1 90 ? -14.135 1.224 4.330 1.00 91.81 90 ASP A N 1
ATOM 722 C CA . ASP A 1 90 ? -15.182 0.999 5.339 1.00 91.81 90 ASP A CA 1
ATOM 723 C C . ASP A 1 90 ? -15.936 -0.315 5.130 1.00 91.81 90 ASP A C 1
ATOM 725 O O . ASP A 1 90 ? -16.466 -0.858 6.099 1.00 91.81 90 ASP A O 1
ATOM 729 N N . PHE A 1 91 ? -16.007 -0.815 3.893 1.00 92.06 91 PHE A N 1
ATOM 730 C CA . PHE A 1 91 ? -16.730 -2.041 3.575 1.00 92.06 91 PHE A CA 1
ATOM 731 C C . PHE A 1 91 ? -15.962 -3.258 4.093 1.00 92.06 91 PHE A C 1
ATOM 733 O O . PHE A 1 91 ? -16.523 -4.092 4.803 1.00 92.06 91 PHE A O 1
ATOM 740 N N . TYR A 1 92 ? -14.662 -3.322 3.802 1.00 93.81 92 TYR A N 1
ATOM 741 C CA . TYR A 1 92 ? -13.791 -4.402 4.271 1.00 93.81 92 TYR A CA 1
ATOM 742 C C . TYR A 1 92 ? -13.254 -4.179 5.689 1.00 93.81 92 TYR A C 1
ATOM 744 O O . TYR A 1 92 ? -12.755 -5.115 6.311 1.00 93.81 92 TYR A O 1
ATOM 752 N N . MET A 1 93 ? -13.399 -2.964 6.224 1.00 94.12 93 MET A N 1
ATOM 753 C CA . MET A 1 93 ? -12.925 -2.557 7.547 1.00 94.12 93 MET A CA 1
ATOM 754 C C . MET A 1 93 ? -11.410 -2.730 7.739 1.00 94.12 93 MET A C 1
ATOM 756 O O . MET A 1 93 ? -10.948 -3.198 8.784 1.00 94.12 93 MET A O 1
ATOM 760 N N . VAL A 1 94 ? -10.635 -2.384 6.713 1.00 95.62 94 VAL A N 1
ATOM 761 C CA . VAL A 1 94 ? -9.178 -2.555 6.687 1.00 95.62 94 VAL A CA 1
ATOM 762 C C . VAL A 1 94 ? -8.498 -1.381 5.981 1.00 95.62 94 VAL A C 1
ATOM 764 O O . VAL A 1 94 ? -9.127 -0.685 5.176 1.00 95.62 94 VAL A O 1
ATOM 767 N N . PRO A 1 95 ? -7.202 -1.151 6.244 1.00 97.12 95 PRO A N 1
ATOM 768 C CA . PRO A 1 95 ? -6.410 -0.259 5.422 1.00 97.12 95 PRO A CA 1
ATOM 769 C C . PRO A 1 95 ? -6.233 -0.835 4.014 1.00 97.12 95 PRO A C 1
ATOM 771 O O . PRO A 1 95 ? -6.182 -2.053 3.814 1.00 97.12 95 PRO A O 1
ATOM 774 N N . VAL A 1 96 ? -6.111 0.056 3.039 1.00 96.94 96 VAL A N 1
ATOM 775 C CA . VAL A 1 96 ? -5.922 -0.280 1.629 1.00 96.94 96 VAL A CA 1
ATOM 776 C C . VAL A 1 96 ? -4.819 0.570 1.020 1.00 96.94 96 VAL A C 1
ATOM 778 O O . VAL A 1 96 ? -4.618 1.729 1.403 1.00 96.94 96 VAL A O 1
ATOM 781 N N . LEU A 1 97 ? -4.106 -0.036 0.072 1.00 96.69 97 LEU A N 1
ATOM 782 C CA . LEU A 1 97 ? -3.079 0.617 -0.720 1.00 96.69 97 LEU A CA 1
ATOM 783 C C . LEU A 1 97 ? -3.498 0.636 -2.186 1.00 96.69 97 LEU A C 1
ATOM 785 O O . LEU A 1 97 ? -3.842 -0.397 -2.760 1.00 96.69 97 LEU A O 1
ATOM 789 N N . TYR A 1 98 ? -3.411 1.822 -2.775 1.00 97.19 98 TYR A N 1
ATOM 790 C CA . TYR A 1 98 ? -3.434 2.028 -4.215 1.00 97.19 98 TYR A CA 1
ATOM 791 C C . TYR A 1 98 ? -2.086 2.610 -4.618 1.00 97.19 98 TYR A C 1
ATOM 793 O O . TYR A 1 98 ? -1.515 3.408 -3.875 1.00 97.19 98 TYR A O 1
ATOM 801 N N . PHE A 1 99 ? -1.569 2.252 -5.785 1.00 97.44 99 PHE A N 1
ATOM 802 C CA . PHE A 1 99 ? -0.352 2.856 -6.304 1.00 97.44 99 PHE A CA 1
ATOM 803 C C . PHE A 1 99 ? -0.389 3.062 -7.816 1.00 97.44 99 PHE A C 1
ATOM 805 O O . PHE A 1 99 ? -1.144 2.421 -8.539 1.00 97.44 99 PHE A O 1
ATOM 812 N N . ARG A 1 100 ? 0.436 3.981 -8.301 1.00 96.00 100 ARG A N 1
ATOM 813 C CA . ARG A 1 100 ? 0.740 4.192 -9.715 1.00 96.00 100 ARG A CA 1
ATOM 814 C C . ARG A 1 100 ? 2.240 4.181 -9.864 1.00 96.00 100 ARG A C 1
ATOM 816 O O . ARG A 1 100 ? 2.953 4.703 -9.010 1.00 96.00 100 ARG A O 1
ATOM 823 N N . ALA A 1 101 ? 2.695 3.594 -10.953 1.00 95.19 101 ALA A N 1
ATOM 824 C CA . ALA A 1 101 ? 4.101 3.546 -11.272 1.00 95.19 101 ALA A CA 1
ATOM 825 C C . ALA A 1 101 ? 4.360 4.335 -12.546 1.00 95.19 101 ALA A C 1
ATOM 827 O O . ALA A 1 101 ? 3.533 4.363 -13.460 1.00 95.19 101 ALA A O 1
ATOM 828 N N . PHE A 1 102 ? 5.518 4.972 -12.597 1.00 94.50 102 PHE A N 1
ATOM 829 C CA . PHE A 1 102 ? 5.937 5.731 -13.751 1.00 94.50 102 PHE A CA 1
ATOM 830 C C . PHE A 1 102 ? 7.409 5.502 -14.028 1.00 94.50 102 PHE A C 1
ATOM 832 O O . PHE A 1 102 ? 8.233 5.413 -13.118 1.00 94.50 102 PHE A O 1
ATOM 839 N N . LYS A 1 103 ? 7.738 5.462 -15.308 1.00 91.81 103 LYS A N 1
ATOM 840 C CA . LYS A 1 103 ? 9.108 5.469 -15.782 1.00 91.81 103 LYS A CA 1
ATOM 841 C C . LYS A 1 103 ? 9.543 6.912 -15.981 1.00 91.81 103 LYS A C 1
ATOM 843 O O . LYS A 1 103 ? 8.972 7.605 -16.824 1.00 91.81 103 LYS A O 1
ATOM 848 N N . ASP A 1 104 ? 10.551 7.354 -15.244 1.00 88.06 104 ASP A N 1
ATOM 849 C CA . ASP A 1 104 ? 11.200 8.634 -15.510 1.00 88.06 104 ASP A CA 1
ATOM 850 C C . ASP A 1 104 ? 12.466 8.396 -16.338 1.00 88.06 104 ASP A C 1
ATOM 852 O O . ASP A 1 104 ? 13.412 7.728 -15.919 1.00 88.06 104 ASP A O 1
ATOM 856 N N . ASN A 1 105 ? 12.439 8.923 -17.563 1.00 82.44 105 ASN A N 1
ATOM 857 C CA . ASN A 1 105 ? 13.532 8.824 -18.529 1.00 82.44 105 ASN A CA 1
ATOM 858 C C . ASN A 1 105 ? 14.530 9.990 -18.403 1.00 82.44 105 ASN A C 1
ATOM 860 O O . ASN A 1 105 ? 15.416 10.165 -19.247 1.00 82.44 105 ASN A O 1
ATOM 864 N N . SER A 1 106 ? 14.363 10.856 -17.403 1.00 71.69 106 SER A N 1
ATOM 865 C CA . SER A 1 106 ? 15.323 11.896 -17.095 1.00 71.69 106 SER A CA 1
ATOM 866 C C . SER A 1 106 ? 16.539 11.254 -16.417 1.00 71.69 106 SER A C 1
ATOM 868 O O . SER A 1 106 ? 16.455 10.658 -15.351 1.00 71.69 106 SER A O 1
ATOM 870 N N . LYS A 1 107 ? 17.730 11.400 -17.012 1.00 63.84 107 LYS A N 1
ATOM 871 C CA . LYS A 1 107 ? 19.003 11.078 -16.332 1.00 63.84 107 LYS A CA 1
ATOM 872 C C . LYS A 1 107 ? 19.345 12.106 -15.241 1.00 63.84 107 LYS A C 1
ATOM 874 O O . LYS A 1 107 ? 20.518 12.376 -14.987 1.00 63.84 107 LYS A O 1
ATOM 879 N N . SER A 1 108 ? 18.339 12.768 -14.675 1.00 53.22 108 SER A N 1
ATOM 880 C CA . SER A 1 108 ? 18.516 13.865 -13.738 1.00 53.22 108 SER A CA 1
ATOM 881 C C . SER A 1 108 ? 18.976 13.300 -12.400 1.00 53.22 108 SER A C 1
ATOM 883 O O . SER A 1 108 ? 18.186 12.855 -11.576 1.00 53.22 108 SER A O 1
ATOM 885 N N . THR A 1 109 ? 20.287 13.325 -12.171 1.00 53.31 109 THR A N 1
ATOM 886 C CA . THR A 1 109 ? 20.906 13.007 -10.878 1.00 53.31 109 THR A CA 1
ATOM 887 C C . THR A 1 109 ? 20.630 14.070 -9.809 1.00 53.31 109 THR A C 1
ATOM 889 O O . THR A 1 109 ? 21.055 13.908 -8.670 1.00 53.31 109 THR A O 1
ATOM 892 N N . SER A 1 110 ? 19.940 15.168 -10.142 1.00 52.22 110 SER A N 1
ATOM 893 C CA . SER A 1 110 ? 19.779 16.335 -9.265 1.00 52.22 110 SER A CA 1
ATOM 894 C C . SER A 1 110 ? 18.446 16.399 -8.513 1.00 52.22 110 SER A C 1
ATOM 896 O O . SER A 1 110 ? 18.099 17.454 -7.989 1.00 52.22 110 SER A O 1
ATOM 898 N N . GLY A 1 111 ? 17.683 15.304 -8.441 1.00 55.56 111 GLY A N 1
ATOM 899 C CA . GLY A 1 111 ? 16.427 15.242 -7.675 1.00 55.56 111 GLY A CA 1
ATOM 900 C C . GLY A 1 111 ? 15.269 16.069 -8.255 1.00 55.56 111 GLY A C 1
ATOM 901 O O . GLY A 1 111 ? 14.142 15.954 -7.781 1.00 55.56 111 GLY A O 1
ATOM 902 N N . ASN A 1 112 ? 15.508 16.860 -9.305 1.00 65.56 112 ASN A N 1
ATOM 903 C CA . ASN A 1 112 ? 14.453 17.504 -10.079 1.00 65.56 112 ASN A CA 1
ATOM 904 C C . ASN A 1 112 ? 13.915 16.513 -11.112 1.00 65.56 112 ASN A C 1
ATOM 906 O O . ASN A 1 112 ? 14.551 16.288 -12.147 1.00 65.56 112 ASN A O 1
ATOM 910 N N . ILE A 1 113 ? 12.752 15.939 -10.803 1.00 70.12 113 ILE A N 1
ATOM 911 C CA . ILE A 1 113 ? 11.964 15.106 -11.714 1.00 70.12 113 ILE A CA 1
ATOM 912 C C . ILE A 1 113 ? 11.342 16.018 -12.773 1.00 70.12 113 ILE A C 1
ATOM 914 O O . ILE A 1 113 ? 10.593 16.943 -12.454 1.00 70.12 113 ILE A O 1
ATOM 918 N N . ASP A 1 114 ? 11.651 15.757 -14.040 1.00 76.44 114 ASP A N 1
ATOM 919 C CA . ASP A 1 114 ? 10.991 16.413 -15.166 1.00 76.44 114 ASP A CA 1
ATOM 920 C C . ASP A 1 114 ? 9.677 15.683 -15.464 1.00 76.44 114 ASP A C 1
ATOM 922 O O . ASP A 1 114 ? 9.661 14.701 -16.207 1.00 76.44 114 ASP A O 1
ATOM 926 N N . GLU A 1 115 ? 8.570 16.170 -14.894 1.00 81.62 115 GLU A N 1
ATOM 927 C CA . GLU A 1 115 ? 7.224 15.592 -15.069 1.00 81.62 115 GLU A CA 1
ATOM 928 C C . GLU A 1 115 ? 6.828 15.419 -16.549 1.00 81.62 115 GLU A C 1
ATOM 930 O O . GLU A 1 115 ? 6.000 14.571 -16.871 1.00 81.62 115 GLU A O 1
ATOM 935 N N . THR A 1 116 ? 7.436 16.166 -17.482 1.00 76.19 116 THR A N 1
ATOM 936 C CA . THR A 1 116 ? 7.157 16.018 -18.922 1.00 76.19 116 THR A CA 1
ATOM 937 C C . THR A 1 116 ? 7.754 14.750 -19.539 1.00 76.19 116 THR A C 1
ATOM 939 O O . THR A 1 116 ? 7.375 14.365 -20.646 1.00 76.19 116 THR A O 1
ATOM 942 N N . ARG A 1 117 ? 8.678 14.081 -18.839 1.00 82.38 117 ARG A N 1
ATOM 943 C CA . ARG A 1 117 ? 9.383 12.865 -19.292 1.00 82.38 117 ARG A CA 1
ATOM 944 C C . ARG A 1 117 ? 8.934 11.597 -18.581 1.00 82.38 117 ARG A C 1
ATOM 946 O O . ARG A 1 117 ? 9.468 10.515 -18.853 1.00 82.38 117 ARG A O 1
ATOM 953 N N . VAL A 1 118 ? 7.963 11.738 -17.691 1.00 90.38 118 VAL A N 1
ATOM 954 C CA . VAL A 1 118 ? 7.410 10.657 -16.894 1.00 90.38 118 VAL A CA 1
ATOM 955 C C . VAL A 1 118 ? 6.353 9.928 -17.723 1.00 90.38 118 VAL A C 1
ATOM 957 O O . VAL A 1 118 ? 5.386 10.521 -18.193 1.00 90.38 118 VAL A O 1
ATOM 960 N N . THR A 1 119 ? 6.547 8.627 -17.939 1.00 92.06 119 THR A N 1
ATOM 961 C CA . THR A 1 119 ? 5.603 7.775 -18.681 1.00 92.06 119 THR A CA 1
ATOM 962 C C . THR A 1 119 ? 4.865 6.861 -17.703 1.00 92.06 119 THR A C 1
ATOM 964 O O . THR A 1 119 ? 5.534 6.141 -16.959 1.00 92.06 119 THR A O 1
ATOM 967 N N . PRO A 1 120 ? 3.520 6.870 -17.663 1.00 93.75 120 PRO A N 1
ATOM 968 C CA . PRO A 1 120 ? 2.768 5.991 -16.776 1.00 93.75 120 PRO A CA 1
ATOM 969 C C . PRO A 1 120 ? 2.924 4.532 -17.202 1.00 93.75 120 PRO A C 1
ATOM 971 O O . PRO A 1 120 ? 2.818 4.209 -18.383 1.00 93.75 120 PRO A O 1
ATOM 974 N N . ILE A 1 121 ? 3.132 3.662 -16.220 1.00 93.31 121 ILE A N 1
ATOM 975 C CA . ILE A 1 121 ? 3.112 2.213 -16.396 1.00 93.31 121 ILE A CA 1
ATOM 976 C C . ILE A 1 121 ? 1.669 1.748 -16.218 1.00 93.31 121 ILE A C 1
ATOM 978 O O . ILE A 1 121 ? 1.052 2.012 -15.185 1.00 93.31 121 ILE A O 1
ATOM 982 N N . VAL A 1 122 ? 1.132 1.064 -17.229 1.00 91.31 122 VAL A N 1
ATOM 983 C CA . VAL A 1 122 ? -0.297 0.696 -17.297 1.00 91.31 122 VAL A CA 1
ATOM 984 C C . VAL A 1 122 ? -0.537 -0.810 -17.385 1.00 91.31 122 VAL A C 1
ATOM 986 O O . VAL A 1 122 ? -1.671 -1.235 -17.586 1.00 91.31 122 VAL A O 1
ATOM 989 N N . SER A 1 123 ? 0.506 -1.627 -17.229 1.00 91.44 123 SER A N 1
ATOM 990 C CA . SER A 1 123 ? 0.377 -3.081 -17.132 1.00 91.44 123 SER A CA 1
ATOM 991 C C . SER A 1 123 ? 1.263 -3.666 -16.037 1.00 91.44 123 SER A C 1
ATOM 993 O O . SER A 1 123 ? 2.295 -3.099 -15.663 1.00 91.44 123 SER A O 1
ATOM 995 N N . THR A 1 124 ? 0.853 -4.821 -15.515 1.00 90.06 124 THR A N 1
ATOM 996 C CA . THR A 1 124 ? 1.616 -5.550 -14.497 1.00 90.06 124 THR A CA 1
ATOM 997 C C . THR A 1 124 ? 2.940 -6.050 -15.070 1.00 90.06 124 THR A C 1
ATOM 999 O O . THR A 1 124 ? 3.960 -5.982 -14.395 1.00 90.06 124 THR A O 1
ATOM 1002 N N . GLU A 1 125 ? 2.967 -6.484 -16.330 1.00 89.56 125 GLU A N 1
ATOM 1003 C CA . GLU A 1 125 ? 4.180 -6.971 -16.992 1.00 89.56 125 GLU A CA 1
ATOM 1004 C C . GLU A 1 125 ? 5.232 -5.864 -17.124 1.00 89.56 125 GLU A C 1
ATOM 1006 O O . GLU A 1 125 ? 6.414 -6.081 -16.845 1.00 89.56 125 GLU A O 1
ATOM 1011 N N . GLU A 1 126 ? 4.808 -4.655 -17.502 1.00 91.25 126 GLU A N 1
ATOM 1012 C CA . GLU A 1 126 ? 5.700 -3.502 -17.598 1.00 91.25 126 GLU A CA 1
ATOM 1013 C C . GLU A 1 126 ? 6.195 -3.069 -16.210 1.00 91.25 126 GLU A C 1
ATOM 1015 O O . GLU A 1 126 ? 7.383 -2.769 -16.054 1.00 91.25 126 GLU A O 1
ATOM 1020 N N . LEU A 1 127 ? 5.331 -3.092 -15.188 1.00 91.12 127 LEU A N 1
ATOM 1021 C CA . LEU A 1 127 ? 5.713 -2.809 -13.801 1.00 91.12 127 LEU A CA 1
ATOM 1022 C C . LEU A 1 127 ? 6.810 -3.762 -13.321 1.00 91.12 127 LEU A C 1
ATOM 1024 O O . LEU A 1 127 ? 7.843 -3.315 -12.822 1.00 91.12 127 LEU A O 1
ATOM 1028 N N . VAL A 1 128 ? 6.591 -5.064 -13.502 1.00 89.19 128 VAL A N 1
ATOM 1029 C CA . VAL A 1 128 ? 7.531 -6.127 -13.132 1.00 89.19 128 VAL A CA 1
ATOM 1030 C C . VAL A 1 128 ? 8.870 -5.923 -13.842 1.00 89.19 128 VAL A C 1
ATOM 1032 O O . VAL A 1 128 ? 9.922 -5.910 -13.201 1.00 89.19 128 VAL A O 1
ATOM 1035 N N . SER A 1 129 ? 8.836 -5.706 -15.160 1.00 88.44 129 SER A N 1
ATOM 1036 C CA . SER A 1 129 ? 10.045 -5.509 -15.960 1.00 88.44 129 SER A CA 1
ATOM 1037 C C . SER A 1 129 ? 10.836 -4.275 -15.523 1.00 88.44 129 SER A C 1
ATOM 1039 O O . SER A 1 129 ? 12.062 -4.345 -15.436 1.00 88.44 129 SER A O 1
ATOM 1041 N N . ASN A 1 130 ? 10.170 -3.148 -15.250 1.00 89.25 130 ASN A N 1
ATOM 1042 C CA . ASN A 1 130 ? 10.851 -1.933 -14.802 1.00 89.25 130 ASN A CA 1
ATOM 1043 C C . ASN A 1 130 ? 11.406 -2.097 -13.382 1.00 89.25 130 ASN A C 1
ATOM 1045 O O . ASN A 1 130 ? 12.540 -1.698 -13.137 1.00 89.25 130 ASN A O 1
ATOM 1049 N N . TYR A 1 131 ? 10.662 -2.724 -12.468 1.00 88.56 131 TYR A N 1
ATOM 1050 C CA . TYR A 1 131 ? 11.122 -2.979 -11.102 1.00 88.56 131 TYR A CA 1
ATOM 1051 C C . TYR A 1 131 ? 12.396 -3.831 -11.073 1.00 88.56 131 TYR A C 1
ATOM 1053 O O . TYR A 1 131 ? 13.395 -3.428 -10.476 1.00 88.56 131 TYR A O 1
ATOM 1061 N N . TYR A 1 132 ? 12.408 -4.968 -11.776 1.00 86.19 132 TYR A N 1
ATOM 1062 C CA . TYR A 1 132 ? 13.599 -5.818 -11.831 1.00 86.19 132 TYR A CA 1
ATOM 1063 C C . TYR A 1 132 ? 14.753 -5.180 -12.582 1.00 86.19 132 TYR A C 1
ATOM 1065 O O . TYR A 1 132 ? 15.898 -5.329 -12.156 1.00 86.19 132 TYR A O 1
ATOM 1073 N N . SER A 1 133 ? 14.459 -4.425 -13.646 1.00 85.38 133 SER A N 1
ATOM 1074 C CA . SER A 1 133 ? 15.485 -3.645 -14.324 1.00 85.38 133 SER A CA 1
ATOM 1075 C C . SER A 1 133 ? 16.146 -2.680 -13.347 1.00 85.38 133 SER A C 1
ATOM 1077 O O . SER A 1 133 ? 17.368 -2.693 -13.296 1.00 85.38 133 SER A O 1
ATOM 1079 N N . VAL A 1 134 ? 15.371 -1.906 -12.569 1.00 84.12 134 VAL A N 1
ATOM 1080 C CA . VAL A 1 134 ? 15.873 -0.936 -11.573 1.00 84.12 134 VAL A CA 1
ATOM 1081 C C . VAL A 1 134 ? 16.748 -1.588 -10.506 1.00 84.12 134 VAL A C 1
ATOM 1083 O O . VAL A 1 134 ? 17.750 -1.010 -10.096 1.00 84.12 134 VAL A O 1
ATOM 1086 N N . LEU A 1 135 ? 16.411 -2.805 -10.087 1.00 82.69 135 LEU A N 1
ATOM 1087 C CA . LEU A 1 135 ? 17.153 -3.520 -9.050 1.00 82.69 135 LEU A CA 1
ATOM 1088 C C . LEU A 1 135 ? 18.298 -4.398 -9.579 1.00 82.69 135 LEU A C 1
ATOM 1090 O O . LEU A 1 135 ? 18.985 -5.039 -8.783 1.00 82.69 135 LEU A O 1
ATOM 1094 N N . GLY A 1 136 ? 18.502 -4.470 -10.899 1.00 79.25 136 GLY A N 1
ATOM 1095 C CA . GLY A 1 136 ? 19.502 -5.359 -11.500 1.00 79.25 136 GLY A CA 1
ATOM 1096 C C . GLY A 1 136 ? 19.241 -6.843 -11.208 1.00 79.25 136 GLY A C 1
ATOM 1097 O O . GLY A 1 136 ? 20.177 -7.622 -11.034 1.00 79.25 136 GLY A O 1
ATOM 1098 N N . LEU A 1 137 ? 17.970 -7.230 -11.103 1.00 78.25 137 LEU A N 1
ATOM 1099 C CA . LEU A 1 137 ? 17.535 -8.586 -10.770 1.00 78.25 137 LEU A CA 1
ATOM 1100 C C . LEU A 1 137 ? 17.089 -9.343 -12.028 1.00 78.25 137 LEU A C 1
ATOM 1102 O O . LEU A 1 137 ? 16.657 -8.741 -13.012 1.00 78.25 137 LEU A O 1
ATOM 1106 N N . SER A 1 138 ? 17.160 -10.677 -11.998 1.00 73.31 138 SER A N 1
ATOM 1107 C CA . SER A 1 138 ? 16.577 -11.506 -13.058 1.00 73.31 138 SER A CA 1
ATOM 1108 C C . SER A 1 138 ? 15.050 -11.534 -12.938 1.00 73.31 138 SER A C 1
ATOM 1110 O O . SER A 1 138 ? 14.498 -11.639 -11.843 1.00 73.31 138 SER A O 1
ATOM 1112 N N . SER A 1 139 ? 14.362 -11.479 -14.079 1.00 68.62 139 SER A N 1
ATOM 1113 C CA . SER A 1 139 ? 12.897 -11.384 -14.188 1.00 68.62 139 SER A CA 1
ATOM 1114 C C . SER A 1 139 ? 12.123 -12.630 -13.736 1.00 68.62 139 SER A C 1
ATOM 1116 O O . SER A 1 139 ? 10.908 -12.675 -13.888 1.00 68.62 139 SER A O 1
ATOM 1118 N N . ASP A 1 140 ? 12.795 -13.645 -13.192 1.00 65.88 140 ASP A N 1
ATOM 1119 C CA . ASP A 1 140 ? 12.185 -14.939 -12.851 1.00 65.88 140 ASP A CA 1
ATOM 1120 C C . ASP A 1 140 ? 11.395 -14.912 -11.535 1.00 65.88 140 ASP A C 1
ATOM 1122 O O . ASP A 1 140 ? 10.838 -15.927 -11.117 1.00 65.88 140 ASP A O 1
ATOM 1126 N N . SER A 1 141 ? 11.361 -13.770 -10.848 1.00 62.94 141 SER A N 1
ATOM 1127 C CA . SER A 1 141 ? 10.620 -13.623 -9.598 1.00 62.94 141 SER A CA 1
ATOM 1128 C C . SER A 1 141 ? 9.254 -12.987 -9.864 1.00 62.94 141 SER A C 1
ATOM 1130 O O . SER A 1 141 ? 9.124 -12.038 -10.631 1.00 62.94 141 SER A O 1
ATOM 1132 N N . ASN A 1 142 ? 8.202 -13.492 -9.228 1.00 67.31 142 ASN A N 1
ATOM 1133 C CA . ASN A 1 142 ? 6.902 -12.827 -9.263 1.00 67.31 142 ASN A CA 1
ATOM 1134 C C . ASN A 1 142 ? 6.874 -11.716 -8.205 1.00 67.31 142 ASN A C 1
ATOM 1136 O O . ASN A 1 142 ? 7.464 -11.870 -7.133 1.00 67.31 142 ASN A O 1
ATOM 1140 N N . LEU A 1 143 ? 6.173 -10.613 -8.495 1.00 72.12 143 LEU A N 1
ATOM 1141 C CA . LEU A 1 143 ? 5.715 -9.698 -7.441 1.00 72.12 143 LEU A CA 1
ATOM 1142 C C . LEU A 1 143 ? 4.850 -10.486 -6.444 1.00 72.12 143 LEU A C 1
ATOM 1144 O O . LEU A 1 143 ? 4.369 -11.567 -6.781 1.00 72.12 143 LEU A O 1
ATOM 1148 N N . GLY A 1 144 ? 4.678 -9.971 -5.225 1.00 77.94 144 GLY A N 1
ATOM 1149 C CA . GLY A 1 144 ? 3.974 -10.692 -4.160 1.00 77.94 144 GLY A CA 1
ATOM 1150 C C . GLY A 1 144 ? 2.473 -10.912 -4.427 1.00 77.94 144 GLY A C 1
ATOM 1151 O O . GLY A 1 144 ? 2.105 -11.745 -5.255 1.00 77.94 144 GLY A O 1
ATOM 1152 N N . PRO A 1 145 ? 1.561 -10.255 -3.690 1.00 80.56 145 PRO A N 1
ATOM 1153 C CA . PRO A 1 145 ? 0.130 -10.431 -3.911 1.00 80.56 145 PRO A CA 1
ATOM 1154 C C . PRO A 1 145 ? -0.278 -9.971 -5.318 1.00 80.56 145 PRO A C 1
ATOM 1156 O O . PRO A 1 145 ? 0.309 -9.046 -5.884 1.00 80.56 145 PRO A O 1
ATOM 1159 N N . THR A 1 146 ? -1.317 -10.598 -5.874 1.00 85.56 146 THR A N 1
ATOM 1160 C CA . THR A 1 146 ? -1.877 -10.203 -7.171 1.00 85.56 146 THR A CA 1
ATOM 1161 C C . THR A 1 146 ? -2.375 -8.761 -7.111 1.00 85.56 146 THR A C 1
ATOM 1163 O O . THR A 1 146 ? -3.212 -8.417 -6.275 1.00 85.56 146 THR A O 1
ATOM 1166 N N . VAL A 1 147 ? -1.863 -7.929 -8.017 1.00 91.25 147 VAL A N 1
ATOM 1167 C CA . VAL A 1 147 ? -2.306 -6.545 -8.207 1.00 91.25 147 VAL A CA 1
ATOM 1168 C C . VAL A 1 147 ? -3.241 -6.456 -9.407 1.00 91.25 147 VAL A C 1
ATOM 1170 O O . VAL A 1 147 ? -3.019 -7.095 -10.436 1.00 91.25 147 VAL A O 1
ATOM 1173 N N . THR A 1 148 ? -4.282 -5.646 -9.274 1.00 91.44 148 THR A N 1
ATOM 1174 C CA . THR A 1 148 ? -5.257 -5.355 -10.330 1.00 91.44 148 THR A CA 1
ATOM 1175 C C . THR A 1 148 ? -5.327 -3.858 -10.588 1.00 91.44 148 THR A C 1
ATOM 1177 O O . THR A 1 148 ? -4.964 -3.064 -9.725 1.00 91.44 148 THR A O 1
ATOM 1180 N N . LEU A 1 149 ? -5.792 -3.472 -11.773 1.00 91.81 149 LEU A N 1
ATOM 1181 C CA . LEU A 1 149 ? -5.986 -2.076 -12.160 1.00 91.81 149 LEU A CA 1
ATOM 1182 C C . LEU A 1 149 ? -7.433 -1.648 -11.907 1.00 91.81 149 LEU A C 1
ATOM 1184 O O . LEU A 1 149 ? -8.352 -2.343 -12.335 1.00 91.81 149 LEU A O 1
ATOM 1188 N N . ASP A 1 150 ? -7.630 -0.513 -11.237 1.00 92.25 150 ASP A N 1
ATOM 1189 C CA . ASP A 1 150 ? -8.954 0.047 -10.935 1.00 92.25 150 ASP A CA 1
ATOM 1190 C C . ASP A 1 150 ? -8.890 1.562 -10.676 1.00 92.25 150 ASP A C 1
ATOM 1192 O O . ASP A 1 150 ? -7.823 2.181 -10.680 1.00 92.25 150 ASP A O 1
ATOM 1196 N N . SER A 1 151 ? -10.051 2.171 -10.459 1.00 92.88 151 SER A N 1
ATOM 1197 C CA . SER A 1 151 ? -10.192 3.553 -10.012 1.00 92.88 151 SER A CA 1
ATOM 1198 C C . SER A 1 151 ? -9.908 3.666 -8.514 1.00 92.88 151 SER A C 1
ATOM 1200 O O . SER A 1 151 ? -10.299 2.814 -7.717 1.00 92.88 151 SER A O 1
ATO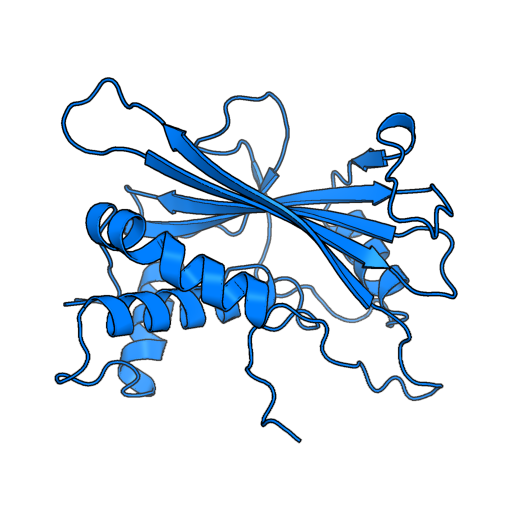M 1202 N N . HIS A 1 152 ? -9.268 4.754 -8.094 1.00 94.88 152 HIS A N 1
ATOM 1203 C CA . HIS A 1 152 ? -8.988 4.973 -6.679 1.00 94.88 152 HIS A CA 1
ATOM 1204 C C . HIS A 1 152 ? -10.258 5.371 -5.914 1.00 94.88 152 HIS A C 1
ATOM 1206 O O . HIS A 1 152 ? -10.874 6.394 -6.199 1.00 94.88 152 HIS A O 1
ATOM 1212 N N . HIS A 1 153 ? -10.600 4.644 -4.847 1.00 93.12 153 HIS A N 1
ATOM 1213 C CA . HIS A 1 153 ? -11.872 4.854 -4.136 1.00 93.12 153 HIS A CA 1
ATOM 1214 C C . HIS A 1 153 ? -12.067 6.258 -3.511 1.00 93.12 153 HIS A C 1
ATOM 1216 O O . HIS A 1 153 ? -13.200 6.688 -3.313 1.00 93.12 153 HIS A O 1
ATOM 1222 N N . LEU A 1 154 ? -10.985 6.983 -3.186 1.00 93.94 154 LEU A N 1
ATOM 1223 C CA . LEU A 1 154 ? -11.032 8.382 -2.701 1.00 93.94 154 LEU A CA 1
ATOM 1224 C C . LEU A 1 154 ? -10.576 9.462 -3.694 1.00 93.94 154 LEU A C 1
ATOM 1226 O O . LEU A 1 154 ? -10.803 10.644 -3.433 1.00 93.94 154 LEU A O 1
ATOM 1230 N N . ILE A 1 155 ? -9.881 9.103 -4.775 1.00 93.62 155 ILE A N 1
ATOM 1231 C CA . ILE A 1 155 ? -9.298 10.072 -5.710 1.00 93.62 155 ILE A CA 1
ATOM 1232 C C . ILE A 1 155 ? -10.085 9.921 -6.999 1.00 93.62 155 ILE A C 1
ATOM 1234 O O . ILE A 1 155 ? -9.962 8.926 -7.697 1.00 93.62 155 ILE A O 1
ATOM 1238 N N . THR A 1 156 ? -10.921 10.911 -7.290 1.00 87.56 156 THR A N 1
ATOM 1239 C CA . THR A 1 156 ? -11.870 10.872 -8.409 1.00 87.56 156 THR A CA 1
ATOM 1240 C C . THR A 1 156 ? -11.253 11.351 -9.723 1.00 87.56 156 THR A C 1
ATOM 1242 O O . THR A 1 156 ? -11.964 11.897 -10.567 1.00 87.56 156 THR A O 1
ATOM 1245 N N . ASP A 1 157 ? -9.931 11.248 -9.875 1.00 90.88 157 ASP A N 1
ATOM 1246 C CA . ASP A 1 157 ? -9.307 11.501 -11.168 1.00 90.88 157 ASP A CA 1
ATOM 1247 C C . ASP A 1 157 ? -9.585 10.322 -12.113 1.00 90.88 157 ASP A C 1
ATOM 1249 O O . ASP A 1 157 ? -9.943 9.227 -11.688 1.00 90.88 157 ASP A O 1
ATOM 1253 N N . SER A 1 158 ? -9.461 10.540 -13.420 1.00 86.38 158 SER A N 1
ATOM 1254 C CA . SER A 1 158 ? -9.640 9.479 -14.421 1.00 86.38 158 SER A CA 1
ATOM 1255 C C . SER A 1 158 ? -8.416 8.562 -14.534 1.00 86.38 158 SER A C 1
ATOM 1257 O O . SER A 1 158 ? -8.228 7.906 -15.557 1.00 86.38 158 SER A O 1
ATOM 1259 N N . SER A 1 159 ? -7.531 8.579 -13.537 1.00 90.06 159 SER A N 1
ATOM 1260 C CA . SER A 1 159 ? -6.300 7.803 -13.559 1.00 90.06 159 SER A CA 1
ATOM 1261 C C . SER A 1 159 ? -6.575 6.369 -13.140 1.00 90.06 159 SER A C 1
ATOM 1263 O O . SER A 1 159 ? -7.387 6.106 -12.255 1.00 90.06 159 SER A O 1
ATOM 1265 N N . VAL A 1 160 ? -5.829 5.443 -13.730 1.00 90.75 160 VAL A N 1
ATOM 1266 C CA . VAL A 1 160 ? -5.845 4.042 -13.318 1.00 90.75 160 VAL A CA 1
ATOM 1267 C C . VAL A 1 160 ? -4.809 3.835 -12.219 1.00 90.75 160 VAL A C 1
ATOM 1269 O O . VAL A 1 160 ? -3.706 4.381 -12.289 1.00 90.75 160 VAL A O 1
ATOM 1272 N N . TRP A 1 161 ? -5.172 3.056 -11.207 1.00 96.38 161 TRP A N 1
ATOM 1273 C CA . TRP A 1 161 ? -4.336 2.711 -10.069 1.00 96.38 161 TRP A CA 1
ATOM 1274 C C . TRP A 1 161 ? -4.211 1.197 -9.960 1.00 96.38 161 TRP A C 1
ATOM 1276 O O . TRP A 1 161 ? -5.187 0.468 -10.112 1.00 96.38 161 TRP A O 1
ATOM 1286 N N . PHE A 1 162 ? -3.013 0.723 -9.652 1.00 96.00 162 PHE A N 1
ATOM 1287 C CA . PHE A 1 162 ? -2.815 -0.632 -9.172 1.00 96.00 162 PHE A CA 1
ATOM 1288 C C . PHE A 1 162 ? -3.304 -0.726 -7.726 1.00 96.00 162 PHE A C 1
ATOM 1290 O O . PHE A 1 162 ? -3.056 0.175 -6.923 1.00 96.00 162 PHE A O 1
ATOM 1297 N N . TYR A 1 163 ? -3.960 -1.820 -7.365 1.00 93.75 163 TYR A N 1
ATOM 1298 C CA . TYR A 1 163 ? -4.352 -2.088 -5.986 1.00 93.75 163 TYR A CA 1
ATOM 1299 C C . TYR A 1 163 ? -4.339 -3.585 -5.695 1.00 93.75 163 TYR A C 1
ATOM 1301 O O . TYR A 1 163 ? -4.476 -4.416 -6.596 1.00 93.75 163 TYR A O 1
ATOM 1309 N N . VAL A 1 164 ? -4.172 -3.919 -4.418 1.00 92.50 164 VAL A N 1
ATOM 1310 C CA . VAL A 1 164 ? -4.369 -5.279 -3.913 1.00 92.50 164 VAL A CA 1
ATOM 1311 C C . VAL A 1 164 ? -5.777 -5.355 -3.341 1.00 92.50 164 VAL A C 1
ATOM 1313 O O . VAL A 1 164 ? -6.127 -4.578 -2.448 1.00 92.50 164 VAL A O 1
ATOM 1316 N N . HIS A 1 165 ? -6.595 -6.272 -3.857 1.00 92.88 165 HIS A N 1
ATOM 1317 C CA . HIS A 1 165 ? -7.978 -6.390 -3.412 1.00 92.88 165 HIS A CA 1
ATOM 1318 C C . HIS A 1 165 ? -8.048 -6.816 -1.932 1.00 92.88 165 HIS A C 1
ATOM 1320 O O . HIS A 1 165 ? -7.458 -7.830 -1.555 1.00 92.88 165 HIS A O 1
ATOM 1326 N N . PRO A 1 166 ? -8.778 -6.085 -1.069 1.00 93.88 166 PRO A N 1
ATOM 1327 C CA . PRO A 1 166 ? -8.665 -6.240 0.383 1.00 93.88 166 PRO A CA 1
ATOM 1328 C C . PRO A 1 166 ? -9.511 -7.370 0.993 1.00 93.88 166 PRO A C 1
ATOM 1330 O O . PRO A 1 166 ? -9.589 -7.477 2.218 1.00 93.88 166 PRO A O 1
ATOM 1333 N N . CYS A 1 167 ? -10.161 -8.211 0.179 1.00 92.94 167 CYS A N 1
ATOM 1334 C CA . CYS A 1 167 ? -11.098 -9.233 0.672 1.00 92.94 167 CYS A CA 1
ATOM 1335 C C . CYS A 1 167 ? -10.477 -10.224 1.661 1.00 92.94 167 CYS A C 1
ATOM 1337 O O . CYS A 1 167 ? -11.153 -10.651 2.595 1.00 92.94 167 CYS A O 1
ATOM 1339 N N . GLU A 1 168 ? -9.205 -10.580 1.482 1.00 92.00 168 GLU A N 1
ATOM 1340 C CA . GLU A 1 168 ? -8.509 -11.519 2.366 1.00 92.00 168 GLU A CA 1
ATOM 1341 C C . GLU A 1 168 ? -7.782 -10.827 3.524 1.00 92.00 168 GLU A C 1
ATOM 1343 O O . GLU A 1 168 ? -7.426 -11.484 4.505 1.00 92.00 168 GLU A O 1
ATOM 1348 N N . THR A 1 169 ? -7.589 -9.505 3.440 1.00 93.88 169 THR A N 1
ATOM 1349 C CA . THR A 1 169 ? -6.748 -8.729 4.360 1.00 93.88 169 THR A CA 1
ATOM 1350 C C . THR A 1 169 ? -7.138 -8.952 5.807 1.00 93.88 169 THR A C 1
ATOM 1352 O O . THR A 1 169 ? -6.294 -9.240 6.652 1.00 93.88 169 THR A O 1
ATOM 1355 N N . LEU A 1 170 ? -8.433 -8.862 6.096 1.00 92.75 170 LEU A N 1
ATOM 1356 C CA . LEU A 1 170 ? -8.940 -9.013 7.449 1.00 92.75 170 LEU A CA 1
ATOM 1357 C C . LEU A 1 170 ? -8.613 -10.393 8.037 1.00 92.75 170 LEU A C 1
ATOM 1359 O O . LEU A 1 170 ? -8.158 -10.500 9.176 1.00 92.75 170 LEU A O 1
ATOM 1363 N N . HIS A 1 171 ? -8.859 -11.444 7.253 1.00 92.31 171 HIS A N 1
ATOM 1364 C CA . HIS A 1 171 ? -8.645 -12.816 7.688 1.00 92.31 171 HIS A CA 1
ATOM 1365 C C . HIS A 1 171 ? -7.160 -13.078 7.953 1.00 92.31 171 HIS A C 1
ATOM 1367 O O . HIS A 1 171 ? -6.818 -13.550 9.034 1.00 92.31 171 HIS A O 1
ATOM 1373 N N . ARG A 1 172 ? -6.275 -12.679 7.032 1.00 91.94 172 ARG A N 1
ATOM 1374 C CA . ARG A 1 172 ? -4.826 -12.866 7.194 1.00 91.94 172 ARG A CA 1
ATOM 1375 C C . ARG A 1 172 ? -4.238 -12.056 8.337 1.00 91.94 172 ARG A C 1
ATOM 1377 O O . ARG A 1 172 ? -3.404 -12.564 9.077 1.00 91.94 172 ARG A O 1
ATOM 1384 N N . LEU A 1 173 ? -4.676 -10.811 8.523 1.00 91.81 173 LEU A N 1
ATOM 1385 C CA . LEU A 1 173 ? -4.202 -10.005 9.647 1.00 91.81 173 LEU A CA 1
ATOM 1386 C C . LEU A 1 173 ? -4.598 -10.623 10.978 1.00 91.81 173 LEU A C 1
ATOM 1388 O O . LEU A 1 173 ? -3.779 -10.669 11.890 1.00 91.81 173 LEU A O 1
ATOM 1392 N N . ARG A 1 174 ? -5.816 -11.160 11.078 1.00 90.25 174 ARG A N 1
ATOM 1393 C CA . ARG A 1 174 ? -6.230 -11.907 12.262 1.00 90.25 174 ARG A CA 1
ATOM 1394 C C . ARG A 1 174 ? -5.303 -13.098 12.530 1.00 90.25 174 ARG A C 1
ATOM 1396 O O . ARG A 1 174 ? -4.844 -13.229 13.659 1.00 90.25 174 ARG A O 1
ATOM 1403 N N . GLU A 1 175 ? -4.994 -13.906 11.512 1.00 90.31 175 GLU A N 1
ATOM 1404 C CA . GLU A 1 175 ? -4.076 -15.049 11.645 1.00 90.31 175 GLU A CA 1
ATOM 1405 C C . GLU A 1 175 ? -2.698 -14.619 12.170 1.00 90.31 175 GLU A C 1
ATOM 1407 O O . GLU A 1 175 ? -2.217 -15.178 13.154 1.00 90.31 175 GLU A O 1
ATOM 1412 N N . PHE A 1 176 ? -2.082 -13.591 11.575 1.00 88.31 176 PHE A N 1
ATOM 1413 C CA . PHE A 1 176 ? -0.769 -13.106 12.019 1.00 88.31 176 PHE A CA 1
ATOM 1414 C C . PHE A 1 176 ? -0.787 -12.580 13.453 1.00 88.31 176 PHE A C 1
ATOM 1416 O O . PHE A 1 176 ? 0.131 -12.826 14.234 1.00 88.31 176 PHE A O 1
ATOM 1423 N N . MET A 1 177 ? -1.842 -11.859 13.819 1.00 84.00 177 MET A N 1
ATOM 1424 C CA . MET A 1 177 ? -1.955 -11.278 15.150 1.00 84.00 177 MET A CA 1
ATOM 1425 C C . MET A 1 177 ? -2.166 -12.331 16.238 1.00 84.00 177 MET A C 1
ATOM 1427 O O . MET A 1 177 ? -1.632 -12.167 17.336 1.00 84.00 177 MET A O 1
ATOM 1431 N N . GLU A 1 178 ? -2.929 -13.387 15.940 1.00 83.94 178 GLU A N 1
ATOM 1432 C CA . GLU A 1 178 ? -3.151 -14.520 16.843 1.00 83.94 178 GLU A CA 1
ATOM 1433 C C . GLU A 1 178 ? -1.901 -15.408 16.957 1.00 83.94 178 GLU A C 1
ATOM 1435 O O . GLU A 1 178 ? -1.575 -15.855 18.055 1.00 83.94 178 GLU A O 1
ATOM 1440 N N . ALA A 1 179 ? -1.171 -15.626 15.857 1.00 83.50 179 ALA A N 1
ATOM 1441 C CA . ALA A 1 179 ? 0.015 -16.484 15.837 1.00 83.50 179 ALA A CA 1
ATOM 1442 C C . ALA A 1 179 ? 1.199 -15.898 16.625 1.00 83.50 179 ALA A C 1
ATOM 1444 O O . ALA A 1 179 ? 1.826 -16.603 17.415 1.00 83.50 179 ALA A O 1
ATOM 1445 N N . ASP A 1 180 ? 1.489 -14.608 16.444 1.00 72.88 180 ASP A N 1
ATOM 1446 C CA . ASP A 1 180 ? 2.712 -14.003 16.983 1.00 72.88 180 ASP A CA 1
ATOM 1447 C C . ASP A 1 180 ? 2.535 -13.371 18.375 1.00 72.88 180 ASP A C 1
ATOM 1449 O O . ASP A 1 180 ? 3.478 -12.785 18.908 1.00 72.88 180 ASP A O 1
ATOM 1453 N N . ASN A 1 181 ? 1.333 -13.423 18.973 1.00 74.31 181 ASN A N 1
ATOM 1454 C CA . ASN A 1 181 ? 0.982 -12.620 20.159 1.00 74.31 181 ASN A CA 1
ATOM 1455 C C . ASN A 1 181 ? 1.418 -11.143 20.009 1.00 74.31 181 ASN A C 1
ATOM 1457 O O . ASN A 1 181 ? 1.823 -10.487 20.971 1.00 74.31 181 ASN A O 1
ATOM 1461 N N . CYS A 1 182 ? 1.358 -10.618 18.778 1.00 73.62 182 CYS A N 1
ATOM 1462 C CA . CYS A 1 182 ? 1.929 -9.316 18.421 1.00 73.62 182 CYS A CA 1
ATOM 1463 C C . CYS A 1 182 ? 1.317 -8.156 19.221 1.00 73.62 182 CYS A C 1
ATOM 1465 O O . CYS A 1 182 ? 1.980 -7.140 19.472 1.00 73.62 182 CYS A O 1
ATOM 1467 N N . LEU A 1 183 ? 0.044 -8.300 19.600 1.00 74.94 183 LEU A N 1
ATOM 1468 C CA . LEU A 1 183 ? -0.674 -7.341 20.424 1.00 74.94 183 LEU A CA 1
ATOM 1469 C C . LEU A 1 183 ? -0.705 -7.801 21.873 1.00 74.94 183 LEU A C 1
ATOM 1471 O O . LEU A 1 183 ? -1.478 -8.687 22.241 1.00 74.94 183 LEU A O 1
ATOM 1475 N N . LEU A 1 184 ? 0.098 -7.151 22.709 1.00 74.06 184 LEU A N 1
ATOM 1476 C CA . LEU A 1 184 ? 0.072 -7.425 24.134 1.00 74.06 184 LEU A CA 1
ATOM 1477 C C . LEU A 1 184 ? -1.112 -6.681 24.774 1.00 74.06 184 LEU A C 1
ATOM 1479 O O . LEU A 1 184 ? -1.362 -5.524 24.430 1.00 74.06 184 LEU A O 1
ATOM 1483 N N . PRO A 1 185 ? -1.828 -7.284 25.744 1.00 72.75 185 PRO A N 1
ATOM 1484 C CA . PRO A 1 185 ? -2.960 -6.633 26.411 1.00 72.75 185 PRO A CA 1
ATOM 1485 C C . PRO A 1 185 ? -2.608 -5.306 27.097 1.00 72.75 185 PRO A C 1
ATOM 1487 O O . PRO A 1 185 ? -3.481 -4.466 27.296 1.00 72.75 185 PRO A O 1
ATOM 1490 N N . CYS A 1 186 ? -1.339 -5.123 27.474 1.00 78.19 186 CYS A N 1
ATOM 1491 C CA . CYS A 1 186 ? -0.827 -3.910 28.108 1.00 78.19 186 CYS A CA 1
ATOM 1492 C C . CYS A 1 186 ? -0.444 -2.799 27.117 1.00 78.19 186 CYS A C 1
ATOM 1494 O O . CYS A 1 186 ? -0.178 -1.679 27.553 1.00 78.19 186 CYS A O 1
ATOM 1496 N N . ASP A 1 187 ? -0.420 -3.076 25.810 1.00 87.31 187 ASP A N 1
ATOM 1497 C CA . ASP A 1 187 ? -0.096 -2.067 24.807 1.00 87.31 187 ASP A CA 1
ATOM 1498 C C . ASP A 1 187 ? -1.188 -0.989 24.767 1.00 87.31 187 ASP A C 1
ATOM 1500 O O . ASP A 1 187 ? -2.387 -1.290 24.781 1.00 87.31 187 ASP A O 1
ATOM 1504 N N . SER A 1 188 ? -0.781 0.277 24.643 1.00 92.75 188 SER A N 1
ATOM 1505 C CA . SER A 1 188 ? -1.719 1.368 24.369 1.00 92.75 188 SER A CA 1
ATOM 1506 C C . SER A 1 188 ? -2.439 1.141 23.033 1.00 92.75 188 SER A C 1
ATOM 1508 O O . SER A 1 188 ? -1.919 0.476 22.136 1.00 92.75 188 SER A O 1
ATOM 1510 N N . GLU A 1 189 ? -3.631 1.723 22.854 1.00 92.69 189 GLU A N 1
ATOM 1511 C CA . GLU A 1 189 ? -4.355 1.603 21.578 1.00 92.69 189 GLU A CA 1
ATOM 1512 C C . GLU A 1 189 ? -3.508 2.073 20.389 1.00 92.69 189 GLU A C 1
ATOM 1514 O O . GLU A 1 189 ? -3.480 1.399 19.364 1.00 92.69 189 GLU A O 1
ATOM 1519 N N . GLN A 1 190 ? -2.804 3.196 20.544 1.00 94.75 190 GLN A N 1
ATOM 1520 C CA . GLN A 1 190 ? -1.908 3.738 19.526 1.00 94.75 190 GLN A CA 1
ATOM 1521 C C . GLN A 1 190 ? -0.862 2.702 19.109 1.00 94.75 190 GLN A C 1
ATOM 1523 O O . GLN A 1 190 ? -0.724 2.406 17.925 1.00 94.75 190 GLN A O 1
ATOM 1528 N N . LEU A 1 191 ? -0.172 2.091 20.079 1.00 93.19 191 LEU A N 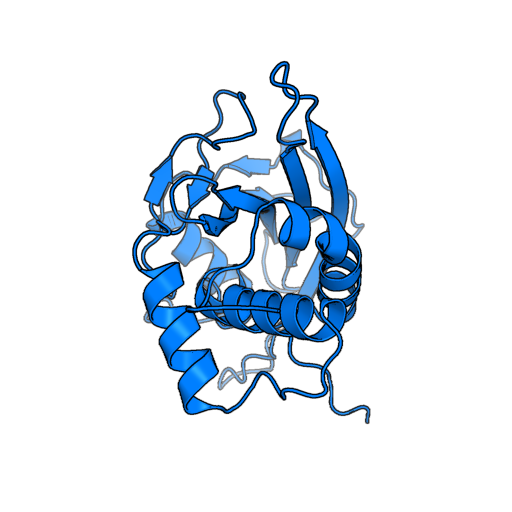1
ATOM 1529 C CA . LEU A 1 191 ? 0.848 1.086 19.796 1.00 93.19 191 LEU A CA 1
ATOM 1530 C C . LEU A 1 191 ? 0.251 -0.147 19.106 1.00 93.19 191 LEU A C 1
ATOM 1532 O O . LEU A 1 191 ? 0.840 -0.652 18.152 1.00 93.19 191 LEU A O 1
ATOM 1536 N N . GLN A 1 192 ? -0.931 -0.601 19.534 1.00 92.75 192 GLN A N 1
ATOM 1537 C CA . GLN A 1 192 ? -1.619 -1.718 18.880 1.00 92.75 192 GLN A CA 1
ATOM 1538 C C . GLN A 1 192 ? -1.949 -1.403 17.415 1.00 92.75 192 GLN A C 1
ATOM 1540 O O . GLN A 1 192 ? -1.716 -2.237 16.540 1.00 92.75 192 GLN A O 1
ATOM 1545 N N . VAL A 1 193 ? -2.461 -0.201 17.130 1.00 94.94 193 VAL A N 1
ATOM 1546 C CA . VAL A 1 193 ? -2.820 0.223 15.767 1.00 94.94 193 VAL A CA 1
ATOM 1547 C C . VAL A 1 193 ? -1.580 0.409 14.894 1.00 94.94 193 VAL A C 1
ATOM 1549 O O . VAL A 1 193 ? -1.566 -0.067 13.763 1.00 94.94 193 VAL A O 1
ATOM 1552 N N . VAL A 1 194 ? -0.503 1.001 15.409 1.00 95.31 194 VAL A N 1
ATOM 1553 C CA . VAL A 1 194 ? 0.756 1.147 14.657 1.00 95.31 194 VAL A CA 1
ATOM 1554 C C . VAL A 1 194 ? 1.381 -0.218 14.342 1.00 95.31 194 VAL A C 1
ATOM 1556 O O . VAL A 1 194 ? 1.836 -0.441 13.218 1.00 95.31 194 VAL A O 1
ATOM 1559 N N . LYS A 1 195 ? 1.359 -1.172 15.284 1.00 92.56 195 LYS A N 1
ATOM 1560 C CA . LYS A 1 195 ? 1.799 -2.556 15.030 1.00 92.56 195 LYS A CA 1
ATOM 1561 C C . LYS A 1 195 ? 0.937 -3.233 13.964 1.00 92.56 195 LYS A C 1
ATOM 1563 O O . LYS A 1 195 ? 1.477 -3.815 13.027 1.00 92.56 195 LYS A O 1
ATOM 1568 N N . TYR A 1 196 ? -0.385 -3.104 14.069 1.00 94.50 196 TYR A N 1
ATOM 1569 C CA . TYR A 1 196 ? -1.331 -3.611 13.075 1.00 94.50 196 TYR A CA 1
ATOM 1570 C C . TYR A 1 196 ? -1.032 -3.077 11.669 1.00 94.50 196 TYR A C 1
ATOM 1572 O O . TYR A 1 196 ? -0.902 -3.856 10.727 1.00 94.50 196 TYR A O 1
ATOM 1580 N N . LEU A 1 197 ? -0.858 -1.759 11.534 1.00 95.88 197 LEU A N 1
ATOM 1581 C CA . LEU A 1 197 ? -0.541 -1.117 10.258 1.00 95.88 197 LEU A CA 1
ATOM 1582 C C . LEU A 1 197 ? 0.821 -1.556 9.714 1.00 95.88 197 LEU A C 1
ATOM 1584 O O . LEU A 1 197 ? 0.978 -1.697 8.507 1.00 95.88 197 LEU A O 1
ATOM 1588 N N . SER A 1 198 ? 1.784 -1.838 10.591 1.00 94.12 198 SER A N 1
ATOM 1589 C CA . SER A 1 198 ? 3.107 -2.339 10.202 1.00 94.12 198 SER A CA 1
ATOM 1590 C C . SER A 1 198 ? 3.039 -3.761 9.629 1.00 94.12 198 SER A C 1
ATOM 1592 O O . SER A 1 198 ? 3.644 -4.029 8.590 1.00 94.12 198 SER A O 1
ATOM 1594 N N . ILE A 1 199 ? 2.265 -4.655 10.258 1.00 92.75 199 ILE A N 1
ATOM 1595 C CA . ILE A 1 199 ? 2.014 -6.021 9.759 1.00 92.75 199 ILE A CA 1
ATOM 1596 C C . ILE A 1 199 ? 1.255 -5.961 8.429 1.00 92.75 199 ILE A C 1
ATOM 1598 O O . ILE A 1 199 ? 1.651 -6.600 7.452 1.00 92.75 199 ILE A O 1
ATOM 1602 N N . TRP A 1 200 ? 0.201 -5.142 8.363 1.00 95.19 200 TRP A N 1
ATOM 1603 C CA . TRP A 1 200 ? -0.538 -4.895 7.127 1.00 95.19 200 TRP A CA 1
ATOM 1604 C C . TRP A 1 200 ? 0.368 -4.392 6.011 1.00 95.19 200 TRP A C 1
ATOM 1606 O O . TRP A 1 200 ? 0.324 -4.931 4.907 1.00 95.19 200 TRP A O 1
ATOM 1616 N N . TYR A 1 201 ? 1.241 -3.428 6.294 1.00 95.19 201 TYR A N 1
ATOM 1617 C CA . TYR A 1 201 ? 2.112 -2.875 5.273 1.00 95.19 201 TYR A CA 1
ATOM 1618 C C . TYR A 1 201 ? 3.089 -3.918 4.723 1.00 95.19 201 TYR A C 1
ATOM 1620 O O . TYR A 1 201 ? 3.280 -4.027 3.512 1.00 95.19 201 TYR A O 1
ATOM 1628 N N . ALA A 1 202 ? 3.688 -4.718 5.605 1.00 91.38 202 ALA A N 1
ATOM 1629 C CA . ALA A 1 202 ? 4.596 -5.784 5.199 1.00 91.38 202 ALA A CA 1
ATOM 1630 C C . ALA A 1 202 ? 3.909 -6.870 4.350 1.00 91.38 202 ALA A C 1
ATOM 1632 O O . ALA A 1 202 ? 4.584 -7.544 3.581 1.00 91.38 202 ALA A O 1
ATOM 1633 N N . THR A 1 203 ? 2.588 -7.029 4.477 1.00 91.88 203 THR A N 1
ATOM 1634 C CA . THR A 1 203 ? 1.831 -8.112 3.829 1.00 91.88 203 THR A CA 1
ATOM 1635 C C . THR A 1 203 ? 1.121 -7.663 2.548 1.00 91.88 203 THR A C 1
ATOM 1637 O O . THR A 1 203 ? 1.159 -8.365 1.542 1.00 91.88 203 THR A O 1
ATOM 1640 N N . TYR A 1 204 ? 0.469 -6.498 2.575 1.00 93.69 204 TYR A N 1
ATOM 1641 C CA . TYR A 1 204 ? -0.486 -6.051 1.549 1.00 93.69 204 TYR A CA 1
ATOM 1642 C C . TYR A 1 204 ? -0.152 -4.700 0.913 1.00 93.69 204 TYR A C 1
ATOM 1644 O O . TYR A 1 204 ? -0.809 -4.288 -0.040 1.00 93.69 204 TYR A O 1
ATOM 1652 N N . SER A 1 205 ? 0.844 -3.993 1.442 1.00 94.62 205 SER A N 1
ATOM 1653 C CA . SER A 1 205 ? 1.308 -2.716 0.898 1.00 94.62 205 SER A CA 1
ATOM 1654 C C . SER A 1 205 ? 2.573 -2.934 0.061 1.00 94.62 205 SER A C 1
ATOM 1656 O O . SER A 1 205 ? 2.860 -4.052 -0.374 1.00 94.62 205 SER A O 1
ATOM 1658 N N . LEU A 1 206 ? 3.365 -1.882 -0.158 1.00 93.25 206 LEU A N 1
ATOM 1659 C CA . LEU A 1 206 ? 4.597 -1.963 -0.941 1.00 93.25 206 LEU A CA 1
ATOM 1660 C C . LEU A 1 206 ? 5.558 -3.045 -0.440 1.00 93.25 206 LEU A C 1
ATOM 1662 O O . LEU A 1 206 ? 6.218 -3.654 -1.267 1.00 93.25 206 LEU A O 1
ATOM 1666 N N . GLY A 1 207 ? 5.621 -3.315 0.870 1.00 88.50 207 GLY A N 1
ATOM 1667 C CA . GLY A 1 207 ? 6.491 -4.369 1.407 1.00 88.50 207 GLY A CA 1
ATOM 1668 C C . GLY A 1 207 ? 6.087 -5.781 0.969 1.00 88.50 207 GLY A C 1
ATOM 1669 O O . GLY A 1 207 ? 6.949 -6.638 0.802 1.00 88.50 207 GLY A O 1
ATOM 1670 N N . GLY A 1 208 ? 4.790 -6.009 0.738 1.00 89.25 208 GLY A N 1
ATOM 1671 C CA . GLY A 1 208 ? 4.290 -7.264 0.180 1.00 89.25 208 GLY A CA 1
ATOM 1672 C C . GLY A 1 208 ? 4.440 -7.323 -1.340 1.00 89.25 208 GLY A C 1
ATOM 1673 O O . GLY A 1 208 ? 4.802 -8.360 -1.884 1.00 89.25 208 GLY A O 1
ATOM 1674 N N . ILE A 1 209 ? 4.182 -6.209 -2.032 1.00 91.38 209 ILE A N 1
ATOM 1675 C CA . ILE A 1 209 ? 4.216 -6.127 -3.504 1.00 91.38 209 ILE A CA 1
ATOM 1676 C C . ILE A 1 209 ? 5.654 -6.177 -4.031 1.00 91.38 209 ILE A C 1
ATOM 1678 O O . ILE A 1 209 ? 5.931 -6.904 -4.983 1.00 91.38 209 ILE A O 1
ATOM 1682 N N . PHE A 1 210 ? 6.556 -5.428 -3.398 1.00 90.31 210 PHE A N 1
ATOM 1683 C CA . PHE A 1 210 ? 7.949 -5.230 -3.785 1.00 90.31 210 PHE A CA 1
ATOM 1684 C C . PHE A 1 210 ? 8.867 -5.771 -2.678 1.00 90.31 210 PHE A C 1
ATOM 1686 O O . PHE A 1 210 ? 9.207 -5.027 -1.757 1.00 90.31 210 PHE A O 1
ATOM 1693 N N . PRO A 1 211 ? 9.315 -7.037 -2.752 1.00 84.94 211 PRO A N 1
ATOM 1694 C CA . PRO A 1 211 ? 10.036 -7.694 -1.657 1.00 84.94 211 PRO A CA 1
ATOM 1695 C C . PRO A 1 211 ? 11.331 -6.994 -1.224 1.00 84.94 211 PRO A C 1
ATOM 1697 O O . PRO A 1 211 ? 11.765 -7.139 -0.081 1.00 84.94 211 PRO A O 1
ATOM 1700 N N . SER A 1 212 ? 11.958 -6.225 -2.120 1.00 87.88 212 SER A N 1
ATOM 1701 C CA . SER A 1 212 ? 13.153 -5.44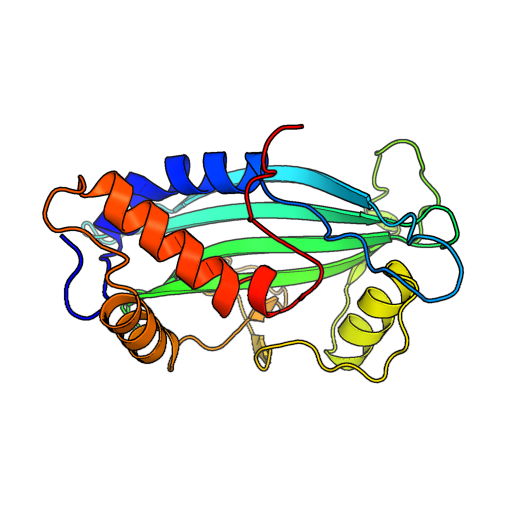7 -1.786 1.00 87.88 212 SER A CA 1
ATOM 1702 C C . SER A 1 212 ? 12.839 -4.152 -1.036 1.00 87.88 212 SER A C 1
ATOM 1704 O O . SER A 1 212 ? 13.767 -3.530 -0.541 1.00 87.88 212 SER A O 1
ATOM 1706 N N . ILE A 1 213 ? 11.580 -3.723 -0.920 1.00 89.75 213 ILE A N 1
ATOM 1707 C CA . ILE A 1 213 ? 11.184 -2.556 -0.122 1.00 89.75 213 ILE A CA 1
ATOM 1708 C C . ILE A 1 213 ? 10.819 -3.021 1.290 1.00 89.75 213 ILE A C 1
ATOM 1710 O O . ILE A 1 213 ? 10.017 -3.932 1.478 1.00 89.75 213 ILE A O 1
ATOM 1714 N N . SER A 1 214 ? 11.393 -2.388 2.313 1.00 87.62 214 SER A N 1
ATOM 1715 C CA . SER A 1 214 ? 11.220 -2.804 3.707 1.00 87.62 214 SER A CA 1
ATOM 1716 C C . SER A 1 214 ? 10.943 -1.650 4.654 1.00 87.62 214 SER A C 1
ATOM 1718 O O . SER A 1 214 ? 11.408 -0.535 4.440 1.00 87.62 214 SER A O 1
ATOM 1720 N N . LEU A 1 215 ? 10.239 -1.979 5.742 1.00 85.69 215 LEU A N 1
ATOM 1721 C CA . LEU A 1 215 ? 10.032 -1.133 6.922 1.00 85.69 215 LEU A CA 1
ATOM 1722 C C . LEU A 1 215 ? 10.787 -1.608 8.163 1.00 85.69 215 LEU A C 1
ATOM 1724 O O . LEU A 1 215 ? 10.571 -1.079 9.253 1.00 85.69 215 LEU A O 1
ATOM 1728 N N . ARG A 1 216 ? 11.630 -2.642 8.057 1.00 76.69 216 ARG A N 1
ATOM 1729 C CA . ARG A 1 216 ? 12.332 -3.141 9.244 1.00 76.69 216 ARG A CA 1
ATOM 1730 C C . ARG A 1 216 ? 13.258 -2.047 9.787 1.00 76.69 216 ARG A C 1
ATOM 1732 O O . ARG A 1 216 ? 14.015 -1.480 9.000 1.00 76.69 216 ARG A O 1
ATOM 1739 N N . PRO A 1 217 ? 13.280 -1.793 11.106 1.00 64.25 217 PRO A N 1
ATOM 1740 C CA . PRO A 1 217 ? 14.309 -0.956 11.706 1.00 64.25 217 PRO A CA 1
ATOM 1741 C C . PRO A 1 217 ? 15.693 -1.507 11.349 1.00 64.25 217 PRO A C 1
ATOM 1743 O O . PRO A 1 217 ? 15.881 -2.719 11.208 1.00 64.25 217 PRO A O 1
ATOM 1746 N N . THR A 1 218 ? 16.691 -0.647 11.159 1.00 54.88 218 THR A N 1
ATOM 1747 C CA . THR A 1 218 ? 18.076 -1.116 11.277 1.00 54.88 218 THR A CA 1
ATOM 1748 C C . THR A 1 218 ? 18.258 -1.467 12.747 1.00 54.88 218 THR A C 1
ATOM 1750 O O . THR A 1 218 ? 17.948 -0.651 13.615 1.00 54.88 218 THR A O 1
ATOM 1753 N N . SER A 1 219 ? 18.771 -2.658 13.052 1.00 51.06 219 SER A N 1
ATOM 1754 C CA . SER A 1 219 ? 19.620 -2.759 14.236 1.00 51.06 219 SER A CA 1
ATOM 1755 C C . SER A 1 219 ? 20.670 -1.667 14.047 1.00 51.06 219 SER A C 1
ATOM 1757 O O . SER A 1 219 ? 21.407 -1.726 13.058 1.00 51.06 219 SER A O 1
ATOM 1759 N N . GLN A 1 220 ? 20.613 -0.603 14.856 1.00 36.41 220 GLN A N 1
ATOM 1760 C CA . GLN A 1 220 ? 21.605 0.464 14.770 1.00 36.41 220 GLN A CA 1
ATOM 1761 C C . GLN A 1 220 ? 22.994 -0.192 14.791 1.00 36.41 220 GLN A C 1
ATOM 1763 O O . GLN A 1 220 ? 23.181 -1.119 15.586 1.00 36.41 220 GLN A O 1
ATOM 1768 N N . PRO A 1 221 ? 23.910 0.204 13.890 1.00 35.28 221 PRO A N 1
ATOM 1769 C CA . PRO A 1 221 ? 25.306 -0.177 14.033 1.00 35.28 221 PRO A CA 1
ATOM 1770 C C . PRO A 1 221 ? 25.871 0.328 15.366 1.00 35.28 221 PRO A C 1
ATOM 1772 O O . PRO A 1 221 ? 25.403 1.391 15.844 1.00 35.28 221 PRO A O 1
#

Organism: Debaryomyces hansenii (strain ATCC 36239 / CBS 767 / BCRC 21394 / JCM 1990 / NBRC 0083 / IGC 2968) (NCBI:txid284592)

Radius of gyration: 17.83 Å; chains: 1; bounding box: 50×34×47 Å

Sequence (221 aa):
MIKDGKISNYQFNKHIDEFNELLLRNLRLIPSYSKSGGSDANLDIINNYKKELNSNTKNSKKTYILTRICLSGSYLPNCLLIDFTLSYDDFYMVPVLYFRAFKDNSKSTSGNIDETRVTPIVSTEELVSNYYSVLGLSSDSNLGPTVTLDSHHLITDSSVWFYVHPCETLHRLREFMEADNCLLPCDSEQLQVVKYLSIWYATYSLGGIFPSISLRPTSQP

InterPro domains:
  IPR007135 Ubiquitin-like-conjugating enzyme Atg3/Atg10 [PF03987] (63-205)

Foldseek 3Di:
DDDLLFDALVLCVVQVVVLVVLCVVQKWFDFDPDVPDIFQKTKDWLDKDKDWDDDPDPPHIWIKIWTWMWIAGPPDQWIKIKIKMWTADRVLRDIWMWMWIWIQRDPPPPSDGPPVRTHTDDDLVSVLVRLCRSRVHDSPDAFFADWDWDDDPPDPDPDIIIIHDCNCVSVVLSVVCVVPVQDDPPDDSSRVVSSSVQVSCCCGNCVRRPVRIDSDDPPPD

pLDDT: mean 85.52, std 13.27, range [35.28, 98.25]